Protein AF-A0A6N7IUC4-F1 (afdb_monomer_lite)

pLDDT: mean 81.69, std 13.26, range [35.28, 95.69]

Structure (mmCIF, N/CA/C/O backbone):
data_AF-A0A6N7IUC4-F1
#
_entry.id   AF-A0A6N7IUC4-F1
#
loop_
_atom_site.group_PDB
_atom_site.id
_atom_site.type_symbol
_atom_site.label_atom_id
_atom_site.label_alt_id
_atom_site.label_comp_id
_atom_site.label_asym_id
_atom_site.label_entity_id
_atom_site.label_seq_id
_atom_site.pdbx_PDB_ins_code
_atom_site.Cartn_x
_atom_site.Cartn_y
_atom_site.Cartn_z
_atom_site.occupancy
_atom_site.B_iso_or_equiv
_atom_site.auth_seq_id
_atom_site.auth_comp_id
_atom_site.auth_asym_id
_atom_site.auth_atom_id
_atom_site.pdbx_PDB_model_num
ATOM 1 N N . MET A 1 1 ? 35.144 6.050 -27.504 1.00 37.06 1 MET A N 1
ATOM 2 C CA . MET A 1 1 ? 34.116 5.026 -27.791 1.00 37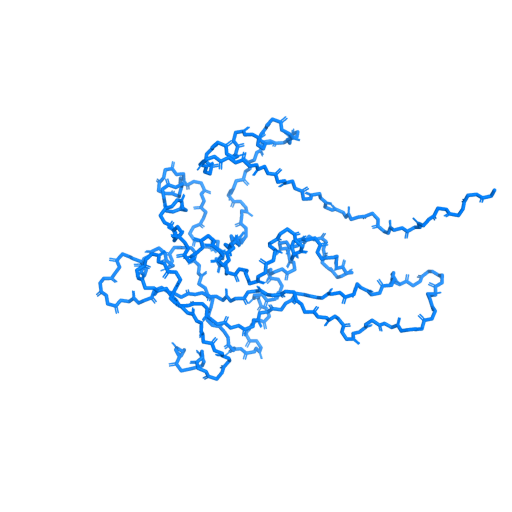.06 1 MET A CA 1
ATOM 3 C C . MET A 1 1 ? 33.250 4.875 -26.547 1.00 37.06 1 MET A C 1
ATOM 5 O O . MET A 1 1 ? 33.726 4.344 -25.556 1.00 37.06 1 MET A O 1
ATOM 9 N N . GLY A 1 2 ? 32.051 5.465 -26.542 1.00 37.03 2 GLY A N 1
ATOM 10 C CA . GLY A 1 2 ? 31.151 5.469 -25.384 1.00 37.03 2 GLY A CA 1
ATOM 11 C C . GLY A 1 2 ? 30.136 4.335 -25.477 1.00 37.03 2 GLY A C 1
ATOM 12 O O . GLY A 1 2 ? 29.174 4.438 -26.231 1.00 37.03 2 GLY A O 1
ATOM 13 N N . GLY A 1 3 ? 30.359 3.255 -24.729 1.00 37.72 3 GLY A N 1
ATOM 14 C CA . GLY A 1 3 ? 29.397 2.166 -24.569 1.00 37.72 3 GLY A CA 1
ATOM 15 C C . GLY A 1 3 ? 28.288 2.577 -23.606 1.00 37.72 3 GLY A C 1
ATOM 16 O O . GLY A 1 3 ? 28.391 2.355 -22.401 1.00 37.72 3 GLY A O 1
ATOM 17 N N . GLY A 1 4 ? 27.243 3.216 -24.130 1.00 35.28 4 GLY A N 1
ATOM 18 C CA . GLY A 1 4 ? 26.034 3.523 -23.375 1.00 35.28 4 GLY A CA 1
ATOM 19 C C . GLY A 1 4 ? 25.303 2.235 -23.009 1.00 35.28 4 GLY A C 1
ATOM 20 O O . GLY A 1 4 ? 24.744 1.571 -23.879 1.00 35.28 4 GLY A O 1
ATOM 21 N N . ARG A 1 5 ? 25.314 1.887 -21.717 1.00 41.81 5 ARG A N 1
ATOM 22 C CA . ARG A 1 5 ? 24.443 0.869 -21.118 1.00 41.81 5 ARG A CA 1
ATOM 23 C C . ARG A 1 5 ? 22.997 1.157 -21.526 1.00 41.81 5 ARG A C 1
ATOM 25 O O . ARG A 1 5 ? 22.393 2.105 -21.028 1.00 41.81 5 ARG A O 1
ATOM 32 N N . GLY A 1 6 ? 22.450 0.326 -22.408 1.00 39.59 6 GLY A N 1
ATOM 33 C CA . GLY A 1 6 ? 21.023 0.266 -22.707 1.00 39.59 6 GLY A CA 1
ATOM 34 C C . GLY A 1 6 ? 20.262 -0.301 -21.513 1.00 39.59 6 GLY A C 1
ATOM 35 O O . GLY A 1 6 ? 19.821 -1.443 -21.541 1.00 39.59 6 GLY A O 1
ATOM 36 N N . GLY A 1 7 ? 20.150 0.480 -20.439 1.00 44.78 7 GLY A N 1
ATOM 37 C CA . GLY A 1 7 ? 19.151 0.237 -19.409 1.00 44.78 7 GLY A CA 1
ATOM 38 C C . GLY A 1 7 ? 17.791 0.553 -20.015 1.00 44.78 7 GLY A C 1
ATOM 39 O O . GLY A 1 7 ? 17.524 1.712 -20.335 1.00 44.78 7 GLY A O 1
ATOM 40 N N . GLY A 1 8 ? 16.969 -0.476 -20.232 1.00 54.75 8 GLY A N 1
ATOM 41 C CA . GLY A 1 8 ? 15.603 -0.329 -20.728 1.00 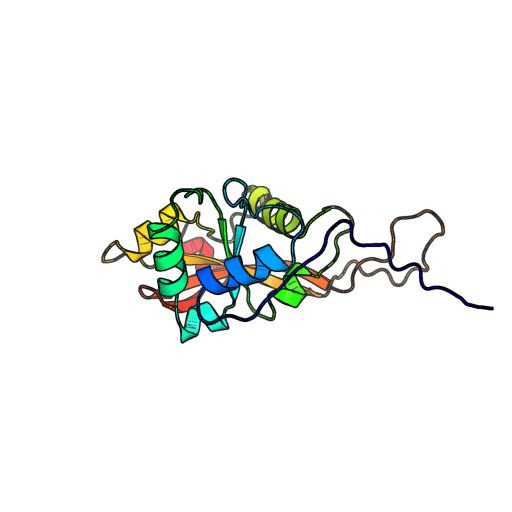54.75 8 GLY A CA 1
ATOM 42 C C . GLY A 1 8 ? 14.879 0.768 -19.951 1.00 54.75 8 GLY A C 1
ATOM 43 O O . GLY A 1 8 ? 14.803 0.739 -18.722 1.00 54.75 8 GLY A O 1
ATOM 44 N N . ARG A 1 9 ? 14.417 1.794 -20.667 1.00 59.66 9 ARG A N 1
ATOM 45 C CA . ARG A 1 9 ? 13.764 2.954 -20.063 1.00 59.66 9 ARG A CA 1
ATOM 46 C C . ARG A 1 9 ? 12.442 2.485 -19.459 1.00 59.66 9 ARG A C 1
ATOM 48 O O . ARG A 1 9 ? 11.576 2.016 -20.191 1.00 59.66 9 ARG A O 1
ATOM 55 N N . LYS A 1 10 ? 12.297 2.603 -18.137 1.00 70.00 10 LYS A N 1
ATOM 56 C CA . LYS A 1 10 ? 11.051 2.260 -17.441 1.00 70.00 10 LYS A CA 1
ATOM 57 C C . LYS A 1 10 ? 9.903 3.078 -18.057 1.00 70.00 10 LYS A C 1
ATOM 59 O O . LYS A 1 10 ? 10.045 4.298 -18.178 1.00 70.00 10 LYS A O 1
ATOM 64 N N . PRO A 1 11 ? 8.779 2.453 -18.444 1.00 80.00 11 PRO A N 1
ATOM 65 C CA . PRO A 1 11 ? 7.632 3.164 -19.015 1.00 80.00 11 PRO A CA 1
ATOM 66 C C . PRO A 1 11 ? 6.827 3.938 -17.953 1.00 80.00 11 PRO A C 1
ATOM 68 O O . PRO A 1 11 ? 5.801 4.539 -18.262 1.00 80.00 11 PRO A O 1
ATOM 71 N N . TYR A 1 12 ? 7.302 3.951 -16.706 1.00 83.50 12 TYR A N 1
ATOM 72 C CA . TYR A 1 12 ? 6.737 4.668 -15.573 1.00 83.50 12 TYR A CA 1
ATOM 73 C C . TYR A 1 12 ? 7.793 5.549 -14.899 1.00 83.50 12 TYR A C 1
ATOM 75 O O . TYR A 1 12 ? 9.000 5.339 -15.037 1.00 83.50 12 TYR A O 1
ATOM 83 N N . ARG A 1 13 ? 7.322 6.536 -14.135 1.00 84.88 13 ARG A N 1
ATOM 84 C CA . ARG A 1 13 ? 8.140 7.372 -13.254 1.00 84.88 13 ARG A CA 1
ATOM 85 C C . ARG A 1 13 ? 7.533 7.328 -11.858 1.00 84.88 13 ARG A C 1
ATOM 87 O O . ARG A 1 13 ? 6.397 7.758 -11.681 1.00 84.88 13 ARG A O 1
ATOM 94 N N . ASN A 1 14 ? 8.308 6.852 -10.892 1.00 88.44 14 ASN A N 1
ATOM 95 C CA . ASN A 1 14 ? 7.977 6.991 -9.479 1.00 88.44 14 ASN A CA 1
ATOM 96 C C . ASN A 1 14 ? 8.349 8.408 -9.017 1.00 88.44 14 ASN A C 1
ATOM 98 O O . ASN A 1 14 ? 9.387 8.938 -9.420 1.00 88.44 14 ASN A O 1
ATOM 102 N N . VAL A 1 15 ? 7.487 9.028 -8.215 1.00 89.38 15 VAL A N 1
ATOM 103 C CA . VAL A 1 15 ? 7.711 10.349 -7.612 1.00 89.38 15 VAL A CA 1
ATOM 104 C C . VAL A 1 15 ? 7.389 10.235 -6.130 1.00 89.38 15 VAL A C 1
ATOM 106 O O . VAL A 1 15 ? 6.350 9.682 -5.770 1.00 89.38 15 VAL A O 1
ATOM 109 N N . ASP A 1 16 ? 8.279 10.741 -5.287 1.00 90.62 16 ASP A N 1
ATOM 110 C CA . ASP A 1 16 ? 8.161 10.728 -3.835 1.00 90.62 16 ASP A CA 1
ATOM 111 C C . ASP A 1 16 ? 8.438 12.117 -3.258 1.00 90.62 16 ASP A C 1
ATOM 113 O O . ASP A 1 16 ? 9.217 12.883 -3.817 1.00 90.62 16 ASP A O 1
ATOM 117 N N . VAL A 1 17 ? 7.778 12.442 -2.144 1.00 92.00 17 VAL A N 1
ATOM 118 C CA . VAL A 1 17 ? 7.963 13.697 -1.407 1.00 92.00 17 VAL A CA 1
ATOM 119 C C . VAL A 1 17 ? 7.895 13.431 0.090 1.00 92.00 17 VAL A C 1
ATOM 121 O O . VAL A 1 17 ? 7.190 12.529 0.543 1.00 92.00 17 VAL A O 1
ATOM 124 N N . GLU A 1 18 ? 8.568 14.271 0.866 1.00 91.94 18 GLU A N 1
ATOM 125 C CA . GLU A 1 18 ? 8.471 14.267 2.323 1.00 91.94 18 GLU A CA 1
ATOM 126 C C . GLU A 1 18 ? 7.531 15.378 2.798 1.00 91.94 18 GLU A C 1
ATOM 128 O O . GLU A 1 18 ? 7.634 16.536 2.374 1.00 91.94 18 GLU A O 1
ATOM 133 N N . ALA A 1 19 ? 6.596 15.043 3.684 1.00 89.75 19 ALA A N 1
ATOM 134 C CA . ALA A 1 19 ? 5.658 15.994 4.269 1.00 89.75 19 ALA A CA 1
ATOM 135 C C . ALA A 1 19 ? 5.147 15.514 5.633 1.00 89.75 19 ALA A C 1
ATOM 137 O O . ALA A 1 19 ? 5.242 14.332 5.962 1.00 89.75 19 ALA A O 1
ATOM 138 N N . GLU A 1 20 ? 4.581 16.436 6.412 1.00 86.56 20 GLU A N 1
ATOM 139 C CA . GLU A 1 20 ? 4.019 16.136 7.735 1.00 86.56 20 GLU A CA 1
ATOM 140 C C . GLU A 1 20 ? 2.672 15.410 7.644 1.00 86.56 20 GLU A C 1
ATOM 142 O O . GLU A 1 20 ? 2.377 14.543 8.468 1.00 86.56 20 GLU A O 1
ATOM 147 N N . THR A 1 21 ? 1.879 15.725 6.615 1.00 85.56 21 THR A N 1
ATOM 148 C CA . THR A 1 21 ? 0.561 15.131 6.368 1.00 85.56 21 THR A CA 1
ATOM 149 C C . THR A 1 21 ? 0.439 14.617 4.934 1.00 85.56 21 THR A C 1
ATOM 151 O O . THR A 1 21 ? 1.124 15.087 4.021 1.00 85.56 21 THR A O 1
ATOM 154 N N . VAL A 1 22 ? -0.484 13.675 4.707 1.00 85.75 22 VAL A N 1
ATOM 155 C CA . VAL A 1 22 ? -0.798 13.167 3.357 1.00 85.75 22 VAL A CA 1
ATOM 156 C C . VAL A 1 22 ? -1.289 14.298 2.444 1.00 85.75 22 VAL A C 1
ATOM 158 O O . VAL A 1 22 ? -0.936 14.348 1.267 1.00 85.75 22 VAL A O 1
ATOM 161 N N . PHE A 1 23 ? -2.041 15.262 2.983 1.00 84.31 23 PHE A N 1
ATOM 162 C CA . PHE A 1 23 ? -2.502 16.429 2.228 1.00 84.31 23 PHE A CA 1
ATOM 163 C C . PHE A 1 23 ? -1.349 17.310 1.753 1.00 84.31 23 PHE A C 1
ATOM 165 O O . PHE A 1 23 ? -1.337 17.738 0.597 1.00 84.31 23 PHE A O 1
ATOM 172 N N . ASP A 1 24 ? -0.366 17.556 2.613 1.00 88.94 24 ASP A N 1
ATOM 173 C CA . ASP A 1 24 ? 0.801 18.351 2.241 1.00 88.94 24 ASP A CA 1
ATOM 174 C C . ASP A 1 24 ? 1.685 17.606 1.243 1.00 88.94 24 ASP A C 1
ATOM 176 O O . ASP A 1 24 ? 2.186 18.221 0.302 1.00 88.94 24 ASP A O 1
ATOM 180 N N . ALA A 1 25 ? 1.796 16.279 1.366 1.00 90.00 25 ALA A N 1
ATOM 181 C CA . ALA A 1 25 ? 2.453 15.449 0.361 1.00 90.00 25 ALA A CA 1
ATOM 182 C C . ALA A 1 25 ? 1.764 15.580 -1.008 1.00 90.00 25 ALA A C 1
ATOM 184 O O . ALA A 1 25 ? 2.426 15.807 -2.015 1.00 90.00 25 ALA A O 1
ATOM 185 N N . ILE A 1 26 ? 0.432 15.525 -1.064 1.00 87.38 26 ILE A N 1
ATOM 186 C CA . ILE A 1 26 ? -0.324 15.673 -2.318 1.00 87.38 26 ILE A CA 1
ATOM 187 C C . ILE A 1 26 ? -0.147 17.068 -2.922 1.00 87.38 26 ILE A C 1
ATOM 189 O O . ILE A 1 26 ? 0.030 17.187 -4.135 1.00 87.38 26 ILE A O 1
ATOM 193 N N . ARG A 1 27 ? -0.150 18.123 -2.096 1.00 87.62 27 ARG A N 1
ATOM 194 C CA . ARG A 1 27 ? 0.128 19.496 -2.549 1.00 87.62 27 ARG A CA 1
ATOM 195 C C . ARG A 1 27 ? 1.533 19.613 -3.130 1.00 87.62 27 ARG A C 1
ATOM 197 O O . ARG A 1 27 ? 1.680 20.153 -4.224 1.00 87.62 27 ARG A O 1
ATOM 204 N N . LYS A 1 28 ? 2.546 19.059 -2.457 1.00 92.12 28 LYS A N 1
ATOM 205 C CA . LYS A 1 28 ? 3.925 19.022 -2.967 1.00 92.12 28 LYS A CA 1
ATOM 206 C C . LYS A 1 28 ? 4.017 18.255 -4.282 1.00 92.12 28 LYS A C 1
ATOM 208 O O . LYS A 1 28 ? 4.501 18.804 -5.264 1.00 92.12 28 LYS A O 1
ATOM 213 N N . LEU A 1 29 ? 3.442 17.054 -4.343 1.00 90.12 29 LEU A N 1
ATOM 214 C CA . LEU A 1 29 ? 3.404 16.252 -5.566 1.00 90.12 29 LEU A CA 1
ATOM 215 C C . LEU A 1 29 ? 2.734 17.005 -6.717 1.00 90.12 29 LEU A C 1
ATOM 217 O O . LEU A 1 29 ? 3.238 16.960 -7.834 1.00 90.12 29 LEU A O 1
ATOM 221 N N . SER A 1 30 ? 1.644 17.738 -6.463 1.00 86.75 30 SER A N 1
ATOM 222 C CA . SER A 1 30 ? 0.954 18.513 -7.504 1.00 86.75 30 SER A CA 1
ATOM 223 C C . SER A 1 30 ? 1.805 19.623 -8.130 1.00 86.75 30 SER A C 1
ATOM 225 O O . SER A 1 30 ? 1.521 20.022 -9.254 1.00 86.75 30 SER A O 1
ATOM 227 N N . MET A 1 31 ? 2.853 20.089 -7.440 1.00 86.94 31 MET A N 1
ATOM 228 C CA . MET A 1 31 ? 3.814 21.057 -7.979 1.00 86.94 31 MET A CA 1
ATOM 229 C C . MET A 1 31 ? 4.899 20.395 -8.845 1.00 86.94 31 MET A C 1
ATOM 231 O O . MET A 1 31 ? 5.543 21.074 -9.639 1.00 86.94 31 MET A O 1
ATOM 235 N N . GLU A 1 32 ? 5.090 19.078 -8.724 1.00 86.25 32 GLU A N 1
ATOM 236 C CA . GLU A 1 32 ? 6.116 18.312 -9.447 1.00 86.25 32 GLU A CA 1
ATOM 237 C C . GLU A 1 32 ? 5.555 17.438 -10.580 1.00 86.25 32 GLU A C 1
ATOM 239 O O . GLU A 1 32 ? 6.307 16.979 -11.450 1.00 86.25 32 GLU A O 1
ATOM 244 N N . THR A 1 33 ? 4.238 17.197 -10.590 1.00 81.44 33 THR A N 1
ATOM 245 C CA . THR A 1 33 ? 3.560 16.475 -11.668 1.00 81.44 33 THR A CA 1
ATOM 246 C C . THR A 1 33 ? 2.867 17.434 -12.640 1.00 81.44 33 THR A C 1
ATOM 248 O O . THR A 1 33 ? 2.092 18.294 -12.229 1.00 81.44 33 THR A O 1
ATOM 251 N N . PRO A 1 34 ? 3.058 17.272 -13.962 1.00 75.31 34 PRO A N 1
ATOM 252 C CA . PRO A 1 34 ? 2.375 18.097 -14.957 1.00 75.31 34 PRO A CA 1
ATOM 253 C C . PRO A 1 34 ? 0.874 1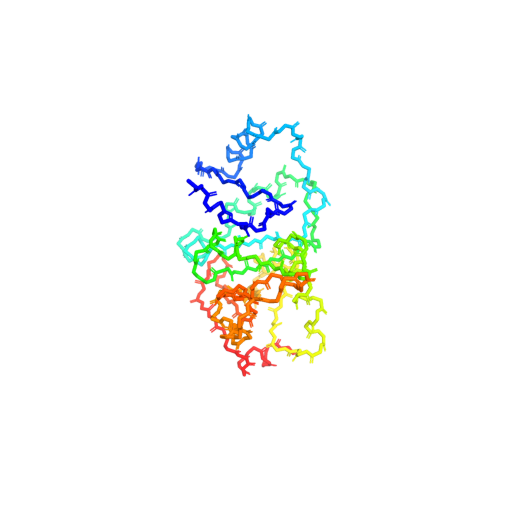7.776 -15.082 1.00 75.31 34 PRO A C 1
ATOM 255 O O . PRO A 1 34 ? 0.172 18.411 -15.865 1.00 75.31 34 PRO A O 1
ATOM 258 N N . ARG A 1 35 ? 0.370 16.756 -14.370 1.00 76.19 35 ARG A N 1
ATOM 259 C CA . ARG A 1 35 ? -1.022 16.292 -14.439 1.00 76.19 35 ARG A CA 1
ATOM 260 C C . ARG A 1 35 ? -1.678 16.380 -13.069 1.00 76.19 35 ARG A C 1
ATOM 262 O O . ARG A 1 35 ? -1.083 15.975 -12.076 1.00 76.19 35 ARG A O 1
ATOM 269 N N . ARG A 1 36 ? -2.941 16.816 -13.024 1.00 76.94 36 ARG A N 1
ATOM 270 C CA . ARG A 1 36 ? -3.745 16.783 -11.796 1.00 76.94 36 ARG A CA 1
ATOM 271 C C . ARG A 1 36 ? -3.801 15.351 -11.258 1.00 76.94 36 ARG A C 1
ATOM 273 O O . ARG A 1 36 ? -4.193 14.436 -11.981 1.00 76.94 36 ARG A O 1
ATOM 280 N N . LEU A 1 37 ? -3.431 15.175 -9.992 1.00 78.62 37 LEU A N 1
ATOM 281 C CA . LEU A 1 37 ? -3.557 13.894 -9.302 1.00 78.62 37 LEU A CA 1
ATOM 282 C C . LEU A 1 37 ? -5.041 13.521 -9.206 1.00 78.62 37 LEU A C 1
ATOM 284 O O . LEU A 1 37 ? -5.856 14.314 -8.730 1.00 78.62 37 LEU A O 1
ATOM 288 N N . PHE A 1 38 ? -5.384 12.330 -9.691 1.00 77.50 38 PHE A N 1
ATOM 289 C CA . PHE A 1 38 ? -6.748 11.814 -9.726 1.00 77.50 38 PHE A CA 1
ATOM 290 C C . PHE A 1 38 ? -6.787 10.442 -9.057 1.00 77.50 38 PHE A C 1
ATOM 292 O O . PHE A 1 38 ? -6.290 9.460 -9.604 1.00 77.50 38 PHE A O 1
ATOM 299 N N . PHE A 1 39 ? -7.357 10.386 -7.853 1.00 81.25 39 PHE A N 1
ATOM 300 C CA . PHE A 1 39 ? -7.319 9.192 -7.003 1.00 81.25 39 PHE A CA 1
ATOM 301 C C . PHE A 1 39 ? -8.480 8.220 -7.242 1.00 81.25 39 PHE A C 1
ATOM 303 O O . PHE A 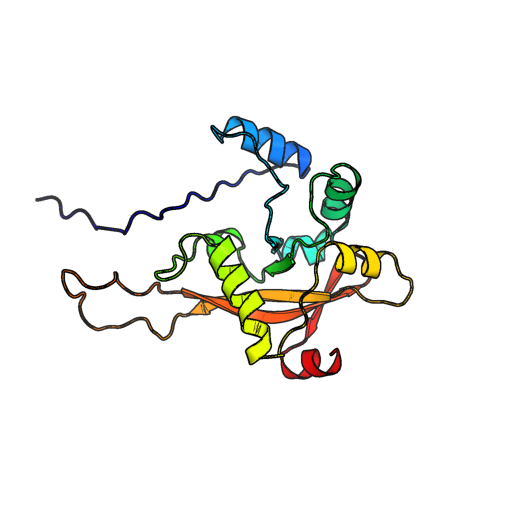1 39 ? -8.451 7.115 -6.711 1.00 81.25 39 PHE A O 1
ATOM 310 N N . ALA A 1 40 ? -9.463 8.565 -8.082 1.00 80.44 40 ALA A N 1
ATOM 311 C CA . ALA A 1 40 ? -10.588 7.667 -8.358 1.00 80.44 40 ALA A CA 1
ATOM 312 C C . ALA A 1 40 ? -10.185 6.398 -9.136 1.00 80.44 40 ALA A C 1
ATOM 314 O O . ALA A 1 40 ? -10.959 5.450 -9.209 1.00 80.44 40 ALA A O 1
ATOM 315 N N . HIS A 1 41 ? -8.982 6.357 -9.719 1.00 81.75 41 HIS A N 1
ATOM 316 C CA . HIS A 1 41 ? -8.406 5.153 -10.333 1.00 81.75 41 HIS A CA 1
ATOM 317 C C . HIS A 1 41 ? -7.298 4.524 -9.480 1.00 81.75 41 HIS A C 1
ATOM 319 O O . HIS A 1 41 ? -6.517 3.721 -9.989 1.00 81.75 41 HIS A O 1
ATOM 325 N N . ASN A 1 42 ? -7.184 4.901 -8.203 1.00 87.00 42 ASN A N 1
ATOM 326 C CA . ASN A 1 42 ? -6.215 4.272 -7.321 1.00 87.00 42 ASN A CA 1
ATOM 327 C C . ASN A 1 42 ? -6.551 2.781 -7.168 1.00 87.00 42 ASN A C 1
ATOM 329 O O . ASN A 1 42 ? -7.690 2.428 -6.875 1.00 87.00 42 ASN A O 1
ATOM 333 N N . GLN A 1 43 ? -5.570 1.917 -7.416 1.00 88.69 43 GLN A N 1
ATOM 334 C CA . GLN A 1 43 ? -5.759 0.466 -7.385 1.00 88.69 43 GLN A CA 1
ATOM 335 C C . GLN A 1 43 ? -5.276 -0.147 -6.071 1.00 88.69 43 GLN A C 1
ATOM 337 O O . GLN A 1 43 ? -5.883 -1.097 -5.577 1.00 88.69 43 GLN A O 1
ATOM 342 N N . VAL A 1 44 ? -4.193 0.394 -5.503 1.00 90.88 44 VAL A N 1
ATOM 343 C CA . VAL A 1 44 ? -3.556 -0.152 -4.306 1.00 90.88 44 VAL A CA 1
ATOM 344 C C . VAL A 1 44 ? -2.892 0.939 -3.468 1.00 90.88 44 VAL A C 1
ATOM 346 O O . VAL A 1 44 ? -2.220 1.830 -3.985 1.00 90.88 44 VAL A O 1
ATOM 349 N N . ILE A 1 45 ? -3.056 0.836 -2.154 1.00 91.88 45 ILE A N 1
ATOM 350 C CA . ILE A 1 45 ? -2.365 1.624 -1.138 1.00 91.88 45 ILE A CA 1
ATOM 351 C C . ILE A 1 45 ? -1.346 0.714 -0.461 1.00 91.88 45 ILE A C 1
ATOM 353 O O . ILE A 1 45 ? -1.697 -0.331 0.086 1.00 91.88 45 ILE A O 1
ATOM 357 N N . VAL A 1 46 ? -0.080 1.125 -0.487 1.00 93.50 46 VAL A N 1
ATOM 358 C CA . VAL A 1 46 ? 1.024 0.390 0.134 1.00 93.50 46 VAL A CA 1
ATOM 359 C C . VAL A 1 46 ? 1.484 1.152 1.370 1.00 93.50 46 VAL A C 1
ATOM 361 O O . VAL A 1 46 ? 1.967 2.280 1.269 1.00 93.50 46 VAL A O 1
ATOM 364 N N . LEU A 1 47 ? 1.338 0.539 2.539 1.00 93.69 47 LEU A N 1
ATOM 365 C CA . LEU A 1 47 ? 1.774 1.095 3.817 1.00 93.69 47 LEU A CA 1
ATOM 366 C C . LEU A 1 47 ? 3.143 0.531 4.168 1.00 93.69 47 LEU A C 1
ATOM 368 O O . LEU A 1 47 ? 3.327 -0.681 4.138 1.00 93.69 47 LEU A O 1
ATOM 372 N N . SER A 1 48 ? 4.107 1.373 4.535 1.00 95.00 48 SER A N 1
ATOM 373 C CA . SER A 1 48 ? 5.359 0.843 5.077 1.00 95.00 48 SER A CA 1
ATOM 374 C C . SER A 1 48 ? 5.105 0.189 6.434 1.00 95.00 48 SER A C 1
ATOM 376 O O . SER A 1 48 ? 4.326 0.700 7.244 1.00 95.00 48 SER A O 1
ATOM 378 N N . GLU A 1 49 ? 5.801 -0.911 6.716 1.00 94.94 49 GLU A N 1
ATOM 379 C CA . GLU A 1 49 ? 5.742 -1.562 8.027 1.00 94.94 49 GLU A CA 1
ATOM 380 C C . GLU A 1 49 ? 6.044 -0.567 9.155 1.00 94.94 49 GLU A C 1
ATOM 382 O O . GLU A 1 49 ? 5.333 -0.522 10.157 1.00 94.94 49 GLU A O 1
ATOM 387 N N . LYS A 1 50 ? 7.060 0.284 8.965 1.00 93.62 50 LYS A N 1
ATOM 388 C CA . LYS A 1 50 ? 7.439 1.309 9.942 1.00 93.62 50 LYS A CA 1
ATOM 389 C C . LYS A 1 50 ? 6.272 2.243 10.268 1.00 93.62 50 LYS A C 1
ATOM 391 O O . LYS A 1 50 ? 5.977 2.460 11.441 1.00 93.62 50 LYS A O 1
ATOM 396 N N . LEU A 1 51 ? 5.582 2.761 9.246 1.00 92.38 51 LEU A N 1
ATOM 397 C CA . LEU A 1 51 ? 4.412 3.619 9.441 1.00 92.38 51 LEU A CA 1
ATOM 398 C C . LEU A 1 51 ? 3.310 2.863 10.192 1.00 92.38 51 LEU A C 1
ATOM 400 O O . LEU A 1 51 ? 2.807 3.362 11.198 1.00 92.38 51 LEU A O 1
ATOM 404 N N . ALA A 1 52 ? 2.993 1.649 9.734 1.00 93.94 52 ALA A N 1
ATOM 405 C CA . ALA A 1 52 ? 1.934 0.819 10.293 1.00 93.94 52 ALA A CA 1
ATOM 406 C C . ALA A 1 52 ? 2.187 0.440 11.765 1.00 93.94 52 ALA A C 1
ATOM 408 O O . ALA A 1 52 ? 1.237 0.326 12.537 1.00 93.94 52 ALA A O 1
ATOM 409 N N . ARG A 1 53 ? 3.450 0.282 12.182 1.00 94.31 53 ARG A N 1
ATOM 410 C CA . ARG A 1 53 ? 3.826 -0.005 13.577 1.00 94.31 53 ARG A CA 1
ATOM 411 C C . ARG A 1 53 ? 3.871 1.235 14.461 1.00 94.31 53 ARG A C 1
ATOM 413 O O . ARG A 1 53 ? 3.341 1.220 15.568 1.00 94.31 53 ARG A O 1
ATOM 420 N N . GLU A 1 54 ? 4.532 2.295 14.004 1.00 91.94 54 GLU A N 1
ATOM 421 C CA . GLU A 1 54 ? 4.828 3.457 14.849 1.00 91.94 54 GLU A CA 1
ATOM 422 C C . GLU A 1 54 ? 3.619 4.391 14.962 1.00 91.94 54 GLU A C 1
ATOM 424 O O . GLU A 1 54 ? 3.162 4.710 16.067 1.00 91.94 54 GLU A O 1
ATOM 429 N N . LYS A 1 55 ? 3.080 4.806 13.810 1.00 87.94 55 LYS A N 1
ATOM 430 C CA . LYS A 1 55 ? 1.978 5.773 13.722 1.00 87.94 55 LYS A CA 1
ATOM 431 C C . LYS A 1 55 ? 0.618 5.108 13.562 1.00 87.94 55 LYS A C 1
ATOM 433 O O . LYS A 1 55 ? -0.375 5.723 13.928 1.00 87.94 55 LYS A O 1
ATOM 438 N N . GLY A 1 56 ? 0.585 3.877 13.058 1.00 88.06 56 GLY A N 1
ATOM 439 C CA . GLY A 1 56 ? -0.656 3.211 12.697 1.00 88.06 56 GLY A CA 1
ATOM 440 C C . GLY A 1 56 ? -1.266 3.784 11.424 1.00 88.06 56 GLY A C 1
ATOM 441 O O . GLY A 1 56 ? -0.595 4.418 10.606 1.00 88.06 56 GLY A O 1
ATOM 442 N N . ILE A 1 57 ? -2.559 3.549 11.273 1.00 84.62 57 ILE A N 1
ATOM 443 C CA . ILE A 1 57 ? -3.378 3.994 10.149 1.00 84.62 57 ILE A CA 1
ATOM 444 C C . ILE A 1 57 ? -4.199 5.287 10.364 1.00 84.62 57 ILE A C 1
ATOM 446 O O . ILE A 1 57 ? -4.780 5.725 9.377 1.00 84.62 57 ILE A O 1
ATOM 450 N N . PRO A 1 58 ? -4.275 5.969 11.532 1.00 82.56 58 PRO A N 1
ATOM 451 C CA . PRO A 1 58 ? -5.071 7.200 11.642 1.00 82.56 58 PRO A CA 1
ATOM 452 C C . PRO A 1 58 ? -4.734 8.286 10.605 1.00 82.56 58 PRO A C 1
ATOM 454 O O . PRO A 1 58 ? -5.663 8.842 10.028 1.00 82.56 58 PRO A O 1
ATOM 457 N N . PRO A 1 59 ? -3.455 8.538 10.235 1.00 76.81 59 PRO A N 1
ATOM 458 C CA . PRO A 1 59 ? -3.139 9.498 9.169 1.00 76.81 59 PRO A CA 1
ATOM 459 C C . PRO A 1 59 ? -3.749 9.135 7.808 1.00 76.81 59 PRO A C 1
ATOM 461 O O . PRO A 1 59 ? -3.966 10.001 6.961 1.00 76.81 59 PRO A O 1
ATOM 464 N N . LEU A 1 60 ? -3.974 7.839 7.588 1.00 75.88 60 LEU A N 1
ATOM 465 C CA . LEU A 1 60 ? -4.602 7.298 6.397 1.00 75.88 60 LEU A CA 1
ATOM 466 C C . LEU A 1 60 ? -6.130 7.485 6.467 1.00 75.88 60 LEU A C 1
ATOM 468 O O . LEU A 1 60 ? -6.722 7.972 5.506 1.00 75.88 60 LEU A O 1
ATOM 472 N N . LEU A 1 61 ? -6.742 7.168 7.614 1.00 78.25 61 LEU A N 1
ATOM 473 C CA . LEU A 1 61 ? -8.174 7.364 7.874 1.00 78.25 61 LEU A CA 1
ATOM 474 C C . LEU A 1 61 ? -8.579 8.839 7.744 1.00 78.25 61 LEU A C 1
ATOM 476 O O . LEU A 1 61 ? -9.501 9.152 6.996 1.00 78.25 61 LEU A O 1
ATOM 480 N N . ASP A 1 62 ? -7.823 9.747 8.368 1.00 78.00 62 ASP A N 1
ATOM 481 C CA . ASP A 1 62 ? -8.055 11.197 8.317 1.00 78.00 62 ASP A CA 1
ATOM 482 C C . ASP A 1 62 ? -8.058 11.741 6.884 1.00 78.00 62 ASP A C 1
ATOM 484 O O . ASP A 1 62 ? -8.794 12.675 6.547 1.00 78.00 62 ASP A O 1
ATOM 488 N N . PHE A 1 63 ? -7.204 11.180 6.026 1.00 79.69 63 PHE A N 1
ATOM 489 C CA . PHE A 1 63 ? -7.139 11.558 4.622 1.00 79.69 63 PHE A CA 1
ATOM 490 C C . PHE A 1 63 ? -8.347 11.040 3.832 1.00 79.69 63 PHE A C 1
ATOM 492 O O . PHE A 1 63 ? -8.879 11.771 2.992 1.00 79.69 63 PHE A O 1
ATOM 499 N N . PHE A 1 64 ? -8.792 9.810 4.102 1.00 75.44 64 PHE A N 1
ATOM 500 C CA . PHE A 1 64 ? -9.914 9.188 3.399 1.00 75.44 64 PHE A CA 1
ATOM 501 C C . PHE A 1 64 ? -11.271 9.749 3.800 1.00 75.44 64 PHE A C 1
ATOM 503 O O . PHE A 1 64 ? -12.069 10.052 2.915 1.00 75.44 64 PHE A O 1
ATOM 510 N N . ASP A 1 65 ? -11.508 9.961 5.092 1.00 70.62 65 ASP A N 1
ATOM 511 C CA . ASP A 1 65 ? -12.765 10.524 5.596 1.00 70.62 65 ASP A CA 1
ATOM 512 C C . ASP A 1 65 ? -13.045 11.911 4.984 1.00 70.62 65 ASP A C 1
ATOM 514 O O . ASP A 1 65 ? -14.161 12.264 4.606 1.00 70.62 65 ASP A O 1
ATOM 518 N N . ARG A 1 66 ? -11.979 12.684 4.752 1.00 74.69 66 ARG A N 1
ATOM 519 C CA . ARG A 1 66 ? -12.044 14.022 4.150 1.00 74.69 66 ARG A CA 1
ATOM 520 C C . ARG A 1 66 ? -12.037 14.027 2.619 1.00 74.69 66 ARG A C 1
ATOM 522 O O . ARG A 1 66 ? -12.211 15.096 2.029 1.00 74.69 66 ARG A O 1
ATOM 529 N N . ASN A 1 67 ? -11.801 12.889 1.961 1.00 73.00 67 ASN A N 1
ATOM 530 C CA . ASN A 1 67 ? -11.673 12.811 0.507 1.00 73.00 67 ASN A CA 1
ATOM 531 C C . ASN A 1 67 ? -12.518 11.672 -0.096 1.00 73.00 67 ASN A C 1
ATOM 533 O O . ASN A 1 67 ? -12.001 10.587 -0.380 1.00 73.00 67 ASN A O 1
ATOM 537 N N . PRO A 1 68 ? -13.802 11.935 -0.404 1.00 66.31 68 PRO A N 1
ATOM 538 C CA . PRO A 1 68 ? -14.730 10.922 -0.909 1.00 66.31 68 PRO A CA 1
ATOM 539 C C . PRO A 1 68 ? -14.412 10.430 -2.333 1.00 66.31 68 PRO A C 1
ATOM 541 O O . PRO A 1 68 ? -15.124 9.584 -2.863 1.00 66.31 68 PRO A O 1
ATOM 544 N N . GLN A 1 69 ? -13.363 10.947 -2.988 1.00 68.94 69 GLN A N 1
ATOM 545 C CA . GLN A 1 69 ? -12.950 10.487 -4.320 1.00 68.94 69 GLN A CA 1
ATOM 546 C C . GLN A 1 69 ? -12.212 9.146 -4.302 1.00 68.94 69 GLN A C 1
ATOM 548 O O . GLN A 1 69 ? -11.962 8.573 -5.364 1.00 68.94 69 GLN A O 1
ATOM 553 N N . ILE A 1 70 ? -11.817 8.663 -3.124 1.00 76.00 70 ILE A N 1
ATOM 554 C CA . ILE A 1 70 ? -11.059 7.423 -2.992 1.00 76.00 70 ILE A CA 1
ATOM 555 C C . ILE A 1 70 ? -12.034 6.271 -2.875 1.00 76.00 70 ILE A C 1
ATOM 557 O O . ILE A 1 70 ? -12.944 6.267 -2.048 1.00 76.00 70 ILE A O 1
ATOM 561 N N . ARG A 1 71 ? -11.853 5.282 -3.744 1.00 81.94 71 ARG A N 1
ATOM 562 C CA . ARG A 1 71 ? -12.765 4.155 -3.795 1.00 81.94 71 ARG A CA 1
ATOM 563 C C . ARG A 1 71 ? -12.507 3.225 -2.617 1.00 81.94 71 ARG A C 1
ATOM 565 O O . ARG A 1 71 ? -11.373 2.793 -2.400 1.00 81.94 71 ARG A O 1
ATOM 572 N N . ARG A 1 72 ? -13.580 2.845 -1.920 1.00 85.12 72 ARG A N 1
ATOM 573 C CA . ARG A 1 72 ? -13.559 1.803 -0.881 1.00 85.12 72 ARG A CA 1
ATOM 574 C C . ARG A 1 72 ? -13.039 0.458 -1.400 1.00 85.12 72 ARG A C 1
ATOM 576 O O . ARG A 1 72 ? -12.558 -0.345 -0.615 1.00 85.12 72 ARG A O 1
ATOM 583 N N . ASP A 1 73 ? -13.088 0.225 -2.712 1.00 88.00 73 ASP A N 1
ATOM 584 C CA . ASP A 1 73 ? -12.608 -1.009 -3.334 1.00 88.00 73 ASP A CA 1
ATOM 585 C C . ASP A 1 73 ? -11.099 -1.039 -3.642 1.00 88.00 73 ASP A C 1
ATOM 587 O O . ASP A 1 73 ? -10.615 -2.059 -4.138 1.00 88.00 73 ASP A O 1
ATOM 591 N N . THR A 1 74 ? -10.361 0.028 -3.315 1.00 90.19 74 THR A N 1
ATOM 592 C CA . THR A 1 74 ? -8.892 0.081 -3.416 1.00 90.19 74 THR A CA 1
ATOM 593 C C . THR A 1 74 ? -8.274 -0.983 -2.509 1.00 90.19 74 THR A C 1
ATOM 595 O O . THR A 1 74 ? -8.676 -1.106 -1.355 1.00 90.19 74 THR A O 1
ATOM 598 N N . TRP A 1 75 ? -7.284 -1.741 -2.979 1.00 92.38 75 TRP A N 1
ATOM 599 C CA . TRP A 1 75 ? -6.595 -2.714 -2.125 1.00 92.38 75 TRP A CA 1
ATOM 600 C C . TRP A 1 75 ? -5.646 -2.026 -1.147 1.00 92.38 75 TRP A C 1
ATOM 602 O O . TRP A 1 75 ? -5.022 -1.023 -1.486 1.00 92.38 75 TRP A O 1
ATOM 612 N N . VAL A 1 76 ? -5.485 -2.584 0.049 1.00 92.25 76 VAL A N 1
ATOM 613 C CA . VAL A 1 76 ? -4.488 -2.118 1.024 1.00 92.25 76 VAL A CA 1
ATOM 614 C C . VAL A 1 76 ? -3.486 -3.236 1.257 1.00 92.25 76 VAL A C 1
ATOM 616 O O . VAL A 1 76 ? -3.891 -4.378 1.420 1.00 92.25 76 VAL A O 1
ATOM 619 N N . VAL A 1 77 ? -2.189 -2.943 1.285 1.00 94.12 77 VAL A N 1
ATOM 620 C CA . VAL A 1 77 ? -1.139 -3.916 1.635 1.00 94.12 77 VAL A CA 1
ATOM 621 C C . VAL A 1 77 ? -0.082 -3.275 2.525 1.00 94.12 77 VAL A C 1
ATOM 623 O O . VAL A 1 77 ? 0.129 -2.061 2.481 1.00 94.12 77 VAL A O 1
ATOM 626 N N . VAL A 1 78 ? 0.615 -4.095 3.309 1.00 95.56 78 VAL A N 1
ATOM 627 C CA . VAL A 1 78 ? 1.767 -3.661 4.107 1.00 95.56 78 VAL A CA 1
ATOM 628 C C . VAL A 1 78 ? 3.052 -4.107 3.424 1.00 95.56 78 VAL A C 1
ATOM 630 O O . VAL A 1 78 ? 3.264 -5.286 3.181 1.00 95.56 78 VAL A O 1
ATOM 633 N N . ALA A 1 79 ? 3.937 -3.169 3.129 1.00 95.69 79 ALA A N 1
ATOM 634 C CA . ALA A 1 79 ? 5.268 -3.448 2.625 1.00 95.69 79 ALA A CA 1
ATOM 635 C C . ALA A 1 79 ? 6.243 -3.682 3.778 1.00 95.69 79 ALA A C 1
ATOM 637 O O . ALA A 1 79 ? 6.482 -2.782 4.593 1.00 95.69 79 ALA A O 1
ATOM 638 N N . ARG A 1 80 ? 6.848 -4.870 3.801 1.00 93.94 80 ARG A N 1
ATOM 639 C CA . ARG A 1 80 ? 8.003 -5.163 4.650 1.00 93.94 80 ARG A CA 1
ATOM 640 C C . ARG A 1 80 ? 9.272 -4.832 3.866 1.00 93.94 80 ARG A C 1
ATOM 642 O O . ARG A 1 80 ? 9.511 -5.360 2.784 1.00 93.94 80 ARG A O 1
ATOM 649 N N . GLY A 1 81 ? 10.068 -3.917 4.413 1.00 91.88 81 GLY A N 1
ATOM 650 C CA . GLY A 1 81 ? 11.221 -3.323 3.734 1.00 91.88 81 GLY A CA 1
ATOM 651 C C . GLY A 1 81 ? 10.925 -1.954 3.113 1.00 91.88 81 GLY A C 1
ATOM 652 O O . GLY A 1 81 ? 9.969 -1.264 3.477 1.00 91.88 81 GLY A O 1
ATOM 653 N N . ASN A 1 82 ? 11.794 -1.522 2.200 1.00 93.00 82 ASN A N 1
ATOM 654 C CA . ASN A 1 82 ? 11.728 -0.191 1.610 1.00 93.00 82 ASN A CA 1
ATOM 655 C C . ASN A 1 82 ? 10.680 -0.131 0.484 1.00 93.00 82 ASN A C 1
ATOM 657 O O . ASN A 1 82 ? 10.875 -0.686 -0.596 1.00 93.00 82 ASN A O 1
ATOM 661 N N . VAL A 1 83 ? 9.587 0.605 0.714 1.00 93.25 83 VAL A N 1
ATOM 662 C CA . VAL A 1 83 ? 8.505 0.799 -0.271 1.00 93.25 83 VAL A CA 1
ATOM 663 C C . VAL A 1 83 ? 9.030 1.363 -1.588 1.00 93.25 83 VAL A C 1
ATOM 665 O O . VAL A 1 83 ? 8.585 0.941 -2.651 1.00 93.25 83 VAL A O 1
ATOM 668 N N . LYS A 1 84 ? 9.991 2.294 -1.538 1.00 91.94 84 LYS A N 1
ATOM 669 C CA . LYS A 1 84 ? 10.558 2.914 -2.739 1.00 91.94 84 LYS A CA 1
ATOM 670 C C . LYS A 1 84 ? 11.268 1.882 -3.603 1.00 91.94 84 LYS A C 1
ATOM 672 O O . LYS A 1 84 ? 11.093 1.891 -4.814 1.00 91.94 84 LYS A O 1
ATOM 677 N N . GLU A 1 85 ? 12.014 0.976 -2.981 1.00 91.81 85 GLU A N 1
ATOM 678 C CA . GLU A 1 85 ? 12.700 -0.107 -3.684 1.00 91.81 85 GLU A CA 1
ATOM 679 C C . GLU A 1 85 ? 11.694 -1.115 -4.247 1.00 91.81 85 GLU A C 1
ATOM 681 O O . GLU A 1 85 ? 11.793 -1.455 -5.421 1.00 91.81 85 GLU A O 1
ATOM 686 N N . ILE A 1 86 ? 10.682 -1.522 -3.466 1.00 92.44 86 ILE A N 1
ATOM 687 C CA . ILE A 1 86 ? 9.604 -2.420 -3.928 1.00 92.44 86 ILE A CA 1
ATOM 688 C C . ILE A 1 86 ? 8.902 -1.832 -5.160 1.00 92.44 86 ILE A C 1
ATOM 690 O O . ILE A 1 86 ? 8.735 -2.517 -6.164 1.00 92.44 86 ILE A O 1
ATOM 694 N N . MET A 1 87 ? 8.545 -0.547 -5.126 1.00 90.88 87 MET A N 1
ATOM 695 C CA . MET A 1 87 ? 7.900 0.136 -6.253 1.00 90.88 87 MET A CA 1
ATOM 696 C C . MET A 1 87 ? 8.849 0.378 -7.433 1.00 90.88 87 MET A C 1
ATOM 698 O O . MET A 1 87 ? 8.392 0.686 -8.533 1.00 90.88 87 MET A O 1
ATOM 702 N N . ASP A 1 88 ? 10.163 0.277 -7.240 1.00 90.00 88 ASP A N 1
ATOM 703 C CA . ASP A 1 88 ? 11.150 0.486 -8.298 1.00 90.00 88 ASP A CA 1
ATOM 704 C C . ASP A 1 88 ? 11.639 -0.821 -8.941 1.00 90.00 88 ASP A C 1
ATOM 706 O O . ASP A 1 88 ? 12.314 -0.755 -9.974 1.00 90.00 88 ASP A O 1
ATOM 710 N N . VAL A 1 89 ? 11.247 -1.992 -8.417 1.00 86.88 89 VAL A N 1
ATOM 711 C CA . VAL A 1 89 ? 11.554 -3.296 -9.028 1.00 86.88 89 VAL A CA 1
ATOM 712 C C . VAL A 1 89 ? 10.973 -3.349 -10.446 1.00 86.88 89 VAL A C 1
ATOM 714 O O . VAL A 1 89 ? 9.748 -3.333 -10.610 1.00 86.88 89 VAL A O 1
ATOM 717 N N . PRO A 1 90 ? 11.818 -3.427 -11.491 1.00 81.19 90 PRO A N 1
ATOM 718 C CA . PRO A 1 90 ? 11.326 -3.473 -12.856 1.00 81.19 90 PRO A CA 1
ATOM 719 C C . PRO A 1 90 ? 10.635 -4.811 -13.139 1.00 81.19 90 PRO A C 1
ATOM 721 O O . PRO A 1 90 ? 10.906 -5.825 -12.499 1.00 81.19 90 PRO A O 1
ATOM 724 N N . SER A 1 91 ? 9.729 -4.813 -14.111 1.00 78.62 91 SER A N 1
ATOM 725 C CA . SER A 1 91 ? 9.067 -6.016 -14.612 1.00 78.62 91 SER A CA 1
ATOM 726 C C . SER A 1 91 ? 9.135 -6.031 -16.132 1.00 78.62 91 SER A C 1
ATOM 728 O O . SER A 1 91 ? 9.082 -4.976 -16.765 1.00 78.62 91 SER A O 1
ATOM 730 N N . GLN A 1 92 ? 9.276 -7.223 -16.708 1.00 72.06 92 GLN A N 1
ATOM 731 C CA . GLN A 1 92 ? 9.198 -7.412 -18.157 1.00 72.06 92 GLN A CA 1
ATOM 732 C C . GLN A 1 92 ? 7.755 -7.585 -18.643 1.00 72.06 92 GLN A C 1
ATOM 734 O O . GLN A 1 92 ? 7.448 -7.242 -19.781 1.00 72.06 92 GLN A O 1
ATOM 739 N N . LEU A 1 93 ? 6.882 -8.117 -17.781 1.00 75.75 93 LEU A N 1
ATOM 740 C CA . LEU A 1 93 ? 5.493 -8.442 -18.110 1.00 75.75 93 LEU A CA 1
ATOM 741 C C . LEU A 1 93 ? 4.557 -7.260 -17.858 1.00 75.75 93 LEU A C 1
ATOM 743 O O . LEU A 1 93 ? 3.677 -6.981 -18.665 1.00 75.75 93 LEU A O 1
ATOM 747 N N . GLU A 1 94 ? 4.761 -6.561 -16.742 1.00 79.94 94 GLU A N 1
ATOM 748 C CA . GLU A 1 94 ? 3.853 -5.518 -16.279 1.00 79.94 94 GLU A CA 1
ATOM 749 C C . GLU A 1 94 ? 4.470 -4.134 -16.457 1.00 79.94 94 GLU A C 1
ATOM 751 O O . GLU A 1 94 ? 5.605 -3.8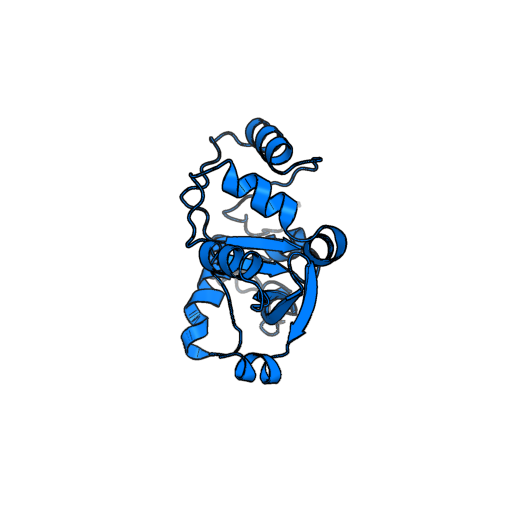74 -16.055 1.00 79.94 94 GLU A O 1
ATOM 756 N N . VAL A 1 95 ? 3.699 -3.220 -17.049 1.00 81.44 95 VAL A N 1
ATOM 757 C CA . VAL A 1 95 ? 4.179 -1.878 -17.413 1.00 81.44 95 VAL A CA 1
ATOM 758 C C . VAL A 1 95 ? 4.410 -1.019 -16.172 1.00 81.44 95 VAL A C 1
ATOM 760 O O . VAL A 1 95 ? 5.321 -0.196 -16.156 1.00 81.44 95 VAL A O 1
ATOM 763 N N . THR A 1 96 ? 3.600 -1.182 -15.125 1.00 86.00 96 THR A N 1
ATOM 764 C CA . THR A 1 96 ? 3.685 -0.363 -13.909 1.00 86.00 96 THR A CA 1
ATOM 765 C C . THR A 1 96 ? 3.742 -1.220 -12.641 1.00 86.00 96 THR A C 1
ATOM 767 O O . THR A 1 96 ? 3.171 -2.313 -12.607 1.00 86.00 96 THR A O 1
ATOM 770 N N . PRO A 1 97 ? 4.355 -0.716 -11.551 1.00 86.44 97 PRO A N 1
ATOM 771 C CA . PRO A 1 97 ? 4.375 -1.419 -10.267 1.00 86.44 97 PRO A CA 1
ATOM 772 C C . PRO A 1 97 ? 2.969 -1.705 -9.725 1.00 86.44 97 PRO A C 1
ATOM 774 O O . PRO A 1 97 ? 2.723 -2.778 -9.184 1.00 86.44 97 PRO A O 1
ATOM 777 N N . ALA A 1 98 ? 2.023 -0.778 -9.918 1.00 87.31 98 ALA A N 1
ATOM 778 C CA . ALA A 1 98 ? 0.634 -0.962 -9.501 1.00 87.31 98 ALA A CA 1
ATOM 779 C C . ALA A 1 98 ? -0.027 -2.143 -10.229 1.00 87.31 98 ALA A C 1
ATOM 781 O O . ALA A 1 98 ? -0.617 -2.999 -9.574 1.00 87.31 98 ALA A O 1
ATOM 782 N N . GLN A 1 99 ? 0.128 -2.241 -11.556 1.00 88.31 99 GLN A N 1
ATOM 783 C CA . GLN A 1 99 ? -0.391 -3.377 -12.327 1.00 88.31 99 GLN A CA 1
ATOM 784 C C . GLN A 1 99 ? 0.235 -4.698 -11.891 1.00 88.31 99 GLN A C 1
ATOM 786 O O . GLN A 1 99 ? -0.479 -5.682 -11.744 1.00 88.31 99 GLN A O 1
ATOM 791 N N . ARG A 1 100 ? 1.535 -4.705 -11.585 1.00 88.12 100 ARG A N 1
ATOM 792 C CA . ARG A 1 100 ? 2.211 -5.887 -11.047 1.00 88.12 100 ARG A CA 1
ATOM 793 C C . ARG A 1 100 ? 1.617 -6.343 -9.720 1.00 88.12 100 ARG A C 1
ATOM 795 O O . ARG A 1 100 ? 1.293 -7.517 -9.572 1.00 88.12 100 ARG A O 1
ATOM 802 N N . ILE A 1 101 ? 1.453 -5.426 -8.767 1.00 90.62 101 ILE A N 1
ATOM 803 C CA . ILE A 1 101 ? 0.839 -5.738 -7.471 1.00 90.62 101 ILE A CA 1
ATOM 804 C C . ILE A 1 101 ? -0.587 -6.255 -7.687 1.00 90.62 101 ILE A C 1
ATOM 806 O O . ILE A 1 101 ? -0.954 -7.284 -7.129 1.00 90.62 101 ILE A O 1
ATOM 810 N N . MET A 1 102 ? -1.362 -5.613 -8.562 1.00 89.38 102 MET A N 1
ATOM 811 C CA . MET A 1 102 ? -2.708 -6.061 -8.922 1.00 89.38 102 MET A CA 1
ATOM 812 C C . MET A 1 102 ? -2.726 -7.448 -9.568 1.00 89.38 102 MET A C 1
ATOM 814 O O . MET A 1 102 ? -3.586 -8.253 -9.231 1.00 89.38 102 MET A O 1
ATOM 818 N N . GLY A 1 103 ? -1.780 -7.756 -10.455 1.00 88.25 103 GLY A N 1
ATOM 819 C CA . GLY A 1 103 ? -1.635 -9.076 -11.063 1.00 88.25 103 GLY A CA 1
ATOM 820 C C . GLY A 1 103 ? -1.353 -10.154 -10.017 1.00 88.25 103 GLY A C 1
ATOM 821 O O . GLY A 1 103 ? -1.957 -11.223 -10.060 1.00 88.25 103 GLY A O 1
ATOM 822 N N . ILE A 1 104 ? -0.509 -9.856 -9.023 1.00 87.94 104 ILE A N 1
ATOM 823 C CA . ILE A 1 104 ? -0.251 -10.760 -7.892 1.00 87.94 104 ILE A CA 1
ATOM 824 C C . ILE A 1 104 ? -1.520 -10.939 -7.043 1.00 87.94 104 ILE A C 1
ATOM 826 O O . ILE A 1 104 ? -1.876 -12.065 -6.703 1.00 87.94 104 ILE A O 1
ATOM 830 N N . ILE A 1 105 ? -2.229 -9.848 -6.736 1.00 87.38 105 ILE A N 1
ATOM 831 C CA . ILE A 1 105 ? -3.470 -9.877 -5.948 1.00 87.38 105 ILE A CA 1
ATOM 832 C C . ILE A 1 105 ? -4.575 -10.657 -6.668 1.00 87.38 105 ILE A C 1
ATOM 834 O O . ILE A 1 105 ? -5.286 -11.420 -6.024 1.00 87.38 105 ILE A O 1
ATOM 838 N N . ASN A 1 106 ? -4.737 -10.484 -7.979 1.00 83.75 106 ASN A N 1
ATOM 839 C CA . ASN A 1 106 ? -5.792 -11.141 -8.752 1.00 83.75 106 ASN A CA 1
ATOM 840 C C . ASN A 1 106 ? -5.495 -12.628 -8.978 1.00 83.75 106 ASN A C 1
ATOM 842 O O . ASN A 1 106 ? -6.409 -13.444 -8.962 1.00 83.75 106 ASN A O 1
ATOM 846 N N . ASN A 1 107 ? -4.220 -13.005 -9.112 1.00 80.50 107 ASN A N 1
ATOM 847 C CA . ASN A 1 107 ? -3.817 -14.411 -9.208 1.00 80.50 107 ASN A CA 1
ATOM 848 C C . ASN A 1 107 ? -3.884 -15.160 -7.866 1.00 80.50 107 ASN A C 1
ATOM 850 O O . ASN A 1 107 ? -3.634 -16.365 -7.830 1.00 80.50 107 ASN A O 1
ATOM 854 N N . ARG A 1 108 ? -4.249 -14.488 -6.764 1.00 65.69 108 ARG A N 1
ATOM 855 C CA . ARG A 1 108 ? -4.387 -15.128 -5.448 1.00 65.69 108 ARG A CA 1
ATOM 856 C C . ARG A 1 108 ? -5.438 -16.230 -5.421 1.00 65.69 108 ARG A C 1
ATOM 858 O O . ARG A 1 108 ? -5.325 -17.106 -4.579 1.00 65.69 108 ARG A O 1
ATOM 865 N N . GLU A 1 109 ? -6.455 -16.198 -6.285 1.00 57.38 109 GLU A N 1
ATOM 866 C CA . GLU A 1 109 ? -7.499 -17.239 -6.299 1.00 57.38 109 GLU A CA 1
ATOM 867 C C . GLU A 1 109 ? -6.920 -18.628 -6.596 1.00 57.38 109 GLU A C 1
ATOM 869 O O . GLU A 1 109 ? -7.485 -19.639 -6.191 1.00 57.38 109 GLU A O 1
ATOM 874 N N . LEU A 1 110 ? -5.749 -18.681 -7.239 1.00 52.09 110 LEU A N 1
ATOM 875 C CA . LEU A 1 110 ? -5.016 -19.918 -7.483 1.00 52.09 110 LEU A CA 1
ATOM 876 C C . LEU A 1 110 ? -4.145 -20.350 -6.292 1.00 52.09 110 LEU A C 1
ATOM 878 O O . LEU A 1 110 ? -3.727 -21.505 -6.253 1.00 52.09 110 LEU A O 1
ATOM 882 N N . SER A 1 111 ? -3.854 -19.456 -5.336 1.00 56.12 111 SER A N 1
ATOM 883 C CA . SER A 1 111 ? -3.025 -19.766 -4.165 1.00 56.12 111 SER A CA 1
ATOM 884 C C . SER A 1 111 ? -3.796 -19.817 -2.843 1.00 56.12 111 SER A C 1
ATOM 886 O O . SER A 1 111 ? -3.425 -20.624 -2.006 1.00 56.12 111 SER A O 1
ATOM 888 N N . SER A 1 112 ? -4.866 -19.038 -2.631 1.00 59.44 112 SER A N 1
ATOM 889 C CA . SER A 1 112 ? -5.667 -18.969 -1.385 1.00 59.44 112 SER A CA 1
ATOM 890 C C . SER A 1 112 ? -4.828 -18.952 -0.099 1.00 59.44 112 SER A C 1
ATOM 892 O O . SER A 1 112 ? -5.179 -19.563 0.907 1.00 59.44 112 SER A O 1
ATOM 894 N N . GLN A 1 113 ? -3.673 -18.287 -0.147 1.00 65.69 113 GLN A N 1
ATOM 895 C CA . GLN A 1 113 ? -2.653 -18.366 0.902 1.00 65.69 113 GLN A CA 1
ATOM 896 C C . GLN A 1 113 ? -2.684 -17.193 1.880 1.00 65.69 113 GLN A C 1
ATOM 898 O O . GLN A 1 113 ? -2.320 -17.367 3.038 1.00 65.69 113 GLN A O 1
ATOM 903 N N . PHE A 1 114 ? -3.113 -16.010 1.433 1.00 75.69 114 PHE A N 1
ATOM 904 C CA . PHE A 1 114 ? -3.015 -14.786 2.226 1.00 75.69 114 PHE A CA 1
ATOM 905 C C . PHE A 1 114 ? -4.290 -13.958 2.131 1.00 75.69 114 PHE A C 1
ATOM 907 O O . PHE A 1 114 ? -4.788 -13.680 1.036 1.00 75.69 114 PHE A O 1
ATOM 914 N N . ALA A 1 115 ? -4.775 -13.521 3.289 1.00 80.31 115 ALA A N 1
ATOM 915 C CA . ALA A 1 115 ? -5.927 -12.648 3.390 1.00 80.31 115 ALA A CA 1
ATOM 916 C C . ALA A 1 115 ? -5.516 -11.210 3.034 1.00 80.31 115 ALA A C 1
ATOM 918 O O . ALA A 1 115 ? -4.595 -10.647 3.634 1.00 80.31 115 ALA A O 1
ATOM 919 N N . ILE A 1 116 ? -6.179 -10.637 2.029 1.00 84.81 116 ILE A N 1
ATOM 920 C CA . ILE A 1 116 ? -5.989 -9.258 1.577 1.00 84.81 116 ILE A CA 1
ATOM 921 C C . ILE A 1 116 ? -7.328 -8.538 1.568 1.00 84.81 116 ILE A C 1
ATOM 923 O O . ILE A 1 116 ? -8.347 -9.092 1.150 1.00 84.81 116 ILE A O 1
ATOM 927 N N . THR A 1 117 ? -7.290 -7.280 1.973 1.00 90.62 117 THR A N 1
ATOM 928 C CA . THR A 1 117 ? -8.492 -6.538 2.323 1.00 90.62 117 THR A CA 1
ATOM 929 C C . THR A 1 117 ? -8.612 -5.292 1.459 1.00 90.62 117 THR A C 1
ATOM 931 O O . THR A 1 117 ? -7.613 -4.661 1.084 1.00 90.62 117 THR A O 1
ATOM 934 N N . ARG A 1 118 ? -9.848 -4.950 1.095 1.00 91.94 118 ARG A N 1
ATOM 935 C CA . ARG A 1 118 ? -10.148 -3.671 0.450 1.00 91.94 118 ARG A CA 1
ATOM 936 C C . ARG A 1 118 ? -10.176 -2.571 1.500 1.00 91.94 118 ARG A C 1
ATOM 938 O O . ARG A 1 118 ? -10.405 -2.824 2.674 1.00 91.94 118 ARG A O 1
ATOM 945 N N . LEU A 1 119 ? -9.956 -1.337 1.077 1.00 90.12 119 LEU A N 1
ATOM 946 C CA . LEU A 1 119 ? -9.889 -0.200 1.981 1.00 90.12 119 LEU A CA 1
ATOM 947 C C . LEU A 1 119 ? -11.165 -0.048 2.818 1.00 90.12 119 LEU A C 1
ATOM 949 O O . LEU A 1 119 ? -11.056 0.184 4.011 1.00 90.12 119 LEU A O 1
ATOM 953 N N . GLY A 1 120 ? -12.346 -0.192 2.212 1.00 89.19 120 GLY A N 1
ATOM 954 C CA . GLY A 1 120 ? -13.628 -0.102 2.918 1.00 89.19 120 GLY A CA 1
ATOM 955 C C . GLY A 1 120 ? -13.718 -1.110 4.057 1.00 89.19 120 GLY A C 1
ATOM 956 O O . GLY A 1 120 ? -13.850 -0.706 5.205 1.00 89.19 120 GLY A O 1
ATOM 957 N N . ASP A 1 121 ? -13.534 -2.391 3.739 1.00 91.00 121 ASP A N 1
ATOM 958 C CA . ASP A 1 121 ? -13.571 -3.475 4.723 1.00 91.00 121 ASP A CA 1
ATOM 959 C C . ASP A 1 121 ? -12.497 -3.277 5.806 1.00 91.00 121 ASP A C 1
ATOM 961 O O . ASP A 1 121 ? -12.747 -3.486 6.986 1.00 91.00 121 ASP A O 1
ATOM 965 N N . PHE A 1 122 ? -11.296 -2.831 5.422 1.00 91.06 122 PHE A N 1
ATOM 966 C CA . PHE A 1 122 ? -10.208 -2.578 6.363 1.00 91.06 122 PHE A CA 1
ATOM 967 C C . PHE A 1 122 ? -10.558 -1.458 7.350 1.00 91.06 122 PHE A C 1
ATOM 969 O O . PHE A 1 122 ? -10.252 -1.580 8.530 1.00 91.06 122 PHE A O 1
ATOM 976 N N . ILE A 1 123 ? -11.210 -0.386 6.887 1.00 88.94 123 ILE A N 1
ATOM 977 C CA . ILE A 1 123 ? -11.701 0.697 7.750 1.00 88.94 123 ILE A CA 1
ATOM 978 C C . ILE A 1 123 ? -12.818 0.180 8.661 1.00 88.94 123 ILE A C 1
ATOM 980 O O . ILE A 1 123 ? -12.765 0.407 9.865 1.00 88.94 123 ILE A O 1
ATOM 984 N N . GLU A 1 124 ? -13.781 -0.565 8.122 1.00 89.06 124 GLU A N 1
ATOM 985 C CA . GLU A 1 124 ? -14.894 -1.124 8.901 1.00 89.06 124 GLU A CA 1
ATOM 986 C C . GLU A 1 124 ? -14.386 -2.031 10.035 1.00 89.06 124 GLU A C 1
ATOM 988 O O . GLU A 1 124 ? -14.797 -1.865 11.181 1.00 89.06 124 GLU A O 1
ATOM 993 N N . MET A 1 125 ? -13.394 -2.892 9.770 1.00 91.00 125 MET A N 1
ATOM 994 C CA . MET A 1 125 ? -12.745 -3.702 10.814 1.00 91.00 125 MET A CA 1
ATOM 995 C C . MET A 1 125 ? -12.082 -2.853 11.903 1.00 91.00 125 MET A C 1
ATOM 997 O O . MET A 1 125 ? -11.992 -3.281 13.045 1.00 91.00 125 MET A O 1
ATOM 1001 N N . THR A 1 126 ? -11.571 -1.663 11.572 1.00 87.50 126 THR A N 1
ATOM 1002 C CA . THR A 1 126 ? -10.903 -0.805 12.568 1.00 87.50 126 THR A CA 1
ATOM 1003 C C . THR A 1 126 ? -11.889 -0.134 13.518 1.00 87.50 126 THR A C 1
ATOM 1005 O O . THR A 1 126 ? -11.503 0.251 14.624 1.00 87.50 126 THR A O 1
ATOM 1008 N N . GLU A 1 127 ? -13.143 -0.005 13.088 1.00 85.94 127 GLU A N 1
ATOM 1009 C CA . GLU A 1 127 ? -14.233 0.608 13.843 1.00 85.94 127 GLU A CA 1
ATOM 1010 C C . GLU A 1 127 ? -15.047 -0.425 14.636 1.00 85.94 127 GLU A C 1
ATOM 1012 O O . GLU A 1 127 ? -15.636 -0.063 15.657 1.00 85.94 127 GLU A O 1
ATOM 1017 N N . ASP A 1 128 ? -15.058 -1.693 14.209 1.00 88.25 128 ASP A N 1
ATOM 1018 C CA . ASP A 1 128 ? -15.830 -2.766 14.841 1.00 88.25 128 ASP A CA 1
ATOM 1019 C C . ASP A 1 128 ? -15.150 -3.314 16.120 1.00 88.25 128 ASP A C 1
ATOM 1021 O O . ASP A 1 128 ? -14.061 -3.904 16.066 1.00 88.25 128 ASP A O 1
ATOM 1025 N N . PRO A 1 129 ? -15.765 -3.151 17.310 1.00 81.19 129 PRO A N 1
ATOM 1026 C CA . PRO A 1 129 ? -15.231 -3.702 18.546 1.00 81.19 129 PRO A CA 1
ATOM 1027 C C . PRO A 1 129 ? -15.244 -5.239 18.536 1.00 81.19 129 PRO A C 1
ATOM 1029 O O . PRO A 1 129 ? -16.272 -5.872 18.763 1.00 81.19 129 PRO A O 1
ATOM 1032 N N . GLY A 1 130 ? -14.062 -5.839 18.390 1.00 83.44 130 GLY A N 1
ATOM 1033 C CA . GLY A 1 130 ? -13.877 -7.295 18.437 1.00 83.44 130 GLY A CA 1
ATOM 1034 C C . GLY A 1 130 ? -13.458 -7.917 17.109 1.00 83.44 130 GLY A C 1
ATOM 1035 O O . GLY A 1 130 ? -13.340 -9.139 17.043 1.00 83.44 130 GLY A O 1
ATOM 1036 N N . VAL A 1 131 ? -13.214 -7.094 16.085 1.00 88.75 131 VAL A N 1
ATOM 1037 C CA . VAL A 1 131 ? -12.580 -7.522 14.839 1.00 88.75 131 VAL A CA 1
ATOM 1038 C C . VAL A 1 131 ? -11.212 -6.863 14.718 1.00 88.75 131 VAL A C 1
ATOM 1040 O O . VAL A 1 131 ? -11.068 -5.644 14.755 1.00 88.75 131 VAL A O 1
ATOM 1043 N N . GLU A 1 132 ? -10.173 -7.676 14.586 1.00 90.56 132 GLU A N 1
ATOM 1044 C CA . GLU A 1 132 ? -8.827 -7.196 14.314 1.00 90.56 132 GLU A CA 1
ATOM 1045 C C . GLU A 1 132 ? -8.635 -6.986 12.807 1.00 90.56 132 GLU A C 1
ATOM 1047 O O . GLU A 1 132 ? -8.774 -7.939 12.034 1.00 90.56 132 GLU A O 1
ATOM 1052 N N . PRO A 1 133 ? -8.257 -5.774 12.361 1.00 92.69 133 PRO A N 1
ATOM 1053 C CA . PRO A 1 133 ? -8.000 -5.533 10.951 1.00 92.69 133 PRO A CA 1
ATOM 1054 C C . PRO A 1 133 ? -6.803 -6.344 10.478 1.00 92.69 133 PRO A C 1
ATOM 1056 O O . PRO A 1 133 ? -5.794 -6.481 11.175 1.00 92.69 133 PRO A O 1
ATOM 1059 N N . PHE A 1 134 ? -6.871 -6.828 9.248 1.00 93.25 134 PHE A N 1
ATOM 1060 C CA . PHE A 1 134 ? -5.763 -7.536 8.631 1.00 93.25 134 PHE A CA 1
ATOM 1061 C C . PHE A 1 134 ? -5.648 -7.187 7.154 1.00 93.25 134 PHE A C 1
ATOM 1063 O O . PHE A 1 134 ? -6.609 -6.744 6.527 1.00 93.25 134 PHE A O 1
ATOM 1070 N N . THR A 1 135 ? -4.464 -7.380 6.581 1.00 93.69 135 THR A N 1
ATOM 1071 C CA . THR A 1 135 ? -4.274 -7.355 5.127 1.00 93.69 135 THR A CA 1
ATOM 1072 C C . THR A 1 135 ? -2.991 -8.074 4.713 1.00 93.69 135 THR A C 1
ATOM 1074 O O . THR A 1 135 ? -2.219 -8.496 5.564 1.00 93.69 135 THR A O 1
ATOM 1077 N N . ALA A 1 136 ? -2.713 -8.214 3.419 1.00 92.88 136 ALA A N 1
ATOM 1078 C CA . ALA A 1 136 ? -1.536 -8.927 2.946 1.00 92.88 136 ALA A CA 1
ATOM 1079 C C . ALA A 1 136 ? -0.235 -8.122 3.096 1.00 92.88 136 ALA A C 1
ATOM 1081 O O . ALA A 1 136 ? -0.216 -6.886 3.050 1.00 92.88 136 ALA A O 1
ATOM 1082 N N . ILE A 1 137 ? 0.866 -8.859 3.231 1.00 93.25 137 ILE A N 1
ATOM 1083 C CA . ILE A 1 137 ? 2.232 -8.339 3.240 1.00 93.25 137 ILE A CA 1
ATOM 1084 C C . ILE A 1 137 ? 2.856 -8.526 1.873 1.00 93.25 137 ILE A C 1
ATOM 1086 O O . ILE A 1 137 ? 2.749 -9.599 1.282 1.00 93.25 137 ILE A O 1
ATOM 1090 N N . ILE A 1 138 ? 3.540 -7.487 1.409 1.00 93.44 138 ILE A N 1
ATOM 1091 C CA . ILE A 1 138 ? 4.326 -7.495 0.188 1.00 93.44 138 ILE A CA 1
ATOM 1092 C C . ILE A 1 138 ? 5.808 -7.279 0.494 1.00 93.44 138 ILE A C 1
ATOM 1094 O O . ILE A 1 138 ? 6.175 -6.420 1.299 1.00 93.44 138 ILE A O 1
ATOM 1098 N N . GLU A 1 139 ? 6.659 -8.059 -0.164 1.00 93.50 139 GLU A N 1
ATOM 1099 C CA . GLU A 1 139 ? 8.107 -8.050 0.036 1.00 93.50 139 GLU A CA 1
ATOM 1100 C C . GLU A 1 139 ? 8.859 -8.124 -1.285 1.00 93.50 139 GLU A C 1
ATOM 1102 O O . GLU A 1 139 ? 8.401 -8.737 -2.254 1.00 93.50 139 GLU A O 1
ATOM 1107 N N . MET A 1 140 ? 10.049 -7.527 -1.288 1.00 93.19 140 MET A N 1
ATOM 1108 C CA . MET A 1 140 ? 11.047 -7.768 -2.318 1.00 93.19 140 MET A CA 1
ATOM 1109 C C . MET A 1 140 ? 11.784 -9.072 -2.015 1.00 93.19 140 MET A C 1
ATOM 1111 O O . MET A 1 140 ? 12.283 -9.261 -0.908 1.00 93.19 140 MET A O 1
ATOM 1115 N N . ILE A 1 141 ? 11.888 -9.949 -3.007 1.00 91.88 141 ILE A N 1
ATOM 1116 C CA . ILE A 1 141 ? 12.602 -11.223 -2.907 1.00 91.88 141 ILE A CA 1
ATOM 1117 C C . ILE A 1 141 ? 13.660 -11.328 -4.010 1.00 91.88 141 ILE A C 1
ATOM 1119 O O . ILE A 1 141 ? 13.488 -10.723 -5.068 1.00 91.88 141 ILE A O 1
ATOM 1123 N N . PRO A 1 142 ? 14.751 -12.084 -3.814 1.00 90.31 142 PRO A N 1
ATOM 1124 C CA . PRO A 1 142 ? 15.679 -12.391 -4.899 1.00 90.31 142 PRO A CA 1
ATOM 1125 C C . PRO A 1 142 ? 14.955 -13.085 -6.057 1.00 90.31 142 PRO A C 1
ATOM 1127 O O . PRO A 1 142 ? 14.174 -14.012 -5.831 1.00 90.31 142 PRO A O 1
ATOM 1130 N N . ASN A 1 143 ? 15.223 -12.656 -7.289 1.00 87.12 143 ASN A N 1
ATOM 1131 C CA . ASN A 1 143 ? 14.681 -13.310 -8.475 1.00 87.12 143 ASN A CA 1
ATOM 1132 C C . ASN A 1 143 ? 15.540 -14.536 -8.822 1.00 87.12 143 ASN A C 1
ATOM 1134 O O . ASN A 1 143 ? 16.734 -14.425 -9.104 1.00 87.12 143 ASN A O 1
ATOM 1138 N N . THR A 1 144 ? 14.932 -15.720 -8.804 1.00 83.06 144 THR A N 1
ATOM 1139 C CA . THR A 1 144 ? 15.606 -16.988 -9.123 1.00 83.06 144 THR A CA 1
ATOM 1140 C C . THR A 1 144 ? 15.705 -17.254 -10.624 1.00 83.06 144 THR A C 1
ATOM 1142 O O . THR A 1 144 ? 16.498 -18.096 -11.038 1.00 83.06 144 THR A O 1
ATOM 1145 N N . ALA A 1 145 ? 14.937 -16.531 -11.443 1.00 77.12 145 ALA A N 1
ATOM 1146 C CA . ALA A 1 145 ? 14.976 -16.597 -12.899 1.00 77.12 145 ALA A CA 1
ATOM 1147 C C . ALA A 1 145 ? 16.097 -15.737 -13.504 1.00 77.12 145 ALA A C 1
ATOM 1149 O O . ALA A 1 145 ? 16.227 -15.693 -14.728 1.00 77.12 145 ALA A O 1
ATOM 1150 N N . VAL A 1 146 ? 16.925 -15.078 -12.679 1.00 73.62 146 VAL A N 1
ATOM 1151 C CA . VAL A 1 146 ? 18.105 -14.335 -13.143 1.00 73.62 146 VAL A CA 1
ATOM 1152 C C . VAL A 1 146 ? 19.031 -15.287 -13.885 1.00 73.62 146 VAL A C 1
ATOM 1154 O O . VAL A 1 146 ? 19.805 -16.049 -13.309 1.00 73.62 146 VAL A O 1
ATOM 1157 N N . SER A 1 147 ? 18.926 -15.244 -15.206 1.00 65.25 147 SER A N 1
ATOM 1158 C CA . SER A 1 147 ? 19.730 -16.068 -16.083 1.00 65.25 147 SER A CA 1
ATOM 1159 C C . SER A 1 147 ? 21.165 -15.547 -16.103 1.00 65.25 147 SER A C 1
ATOM 1161 O O . SER A 1 147 ? 21.417 -14.381 -16.407 1.00 65.25 147 SER A O 1
ATOM 1163 N N . HIS A 1 148 ? 22.123 -16.434 -15.833 1.00 61.47 148 HIS A N 1
ATOM 1164 C CA . HIS A 1 148 ? 23.544 -16.186 -16.098 1.00 61.47 148 HIS A CA 1
ATOM 1165 C C . HIS A 1 148 ? 23.897 -16.328 -17.590 1.00 61.47 148 HIS A C 1
ATOM 1167 O O . HIS A 1 148 ? 25.057 -16.158 -17.971 1.00 61.47 148 HIS A O 1
ATOM 1173 N N . VAL A 1 149 ? 22.924 -16.673 -18.441 1.00 57.44 149 VAL A N 1
ATOM 1174 C CA . VAL A 1 149 ? 23.134 -16.854 -19.877 1.00 57.44 149 VAL A CA 1
ATOM 1175 C C . VAL A 1 149 ? 23.237 -15.484 -20.542 1.00 57.44 149 VAL A C 1
ATOM 1177 O O . VAL A 1 149 ? 22.432 -14.588 -20.284 1.00 57.44 149 VAL A O 1
ATOM 1180 N N . ALA A 1 150 ? 24.251 -15.320 -21.393 1.00 54.00 150 ALA A N 1
ATOM 1181 C CA . ALA A 1 150 ? 24.530 -14.066 -22.077 1.00 54.00 150 ALA A CA 1
ATOM 1182 C C . ALA A 1 150 ? 23.286 -13.527 -22.805 1.00 54.00 150 ALA A C 1
ATOM 1184 O O . ALA A 1 150 ? 22.562 -14.261 -23.484 1.00 54.00 150 ALA A O 1
ATOM 1185 N N . PHE A 1 151 ? 23.062 -12.221 -22.648 1.00 59.69 151 PHE A N 1
ATOM 1186 C CA . PHE A 1 151 ? 22.011 -11.469 -23.323 1.00 59.69 151 PHE A CA 1
ATOM 1187 C C . PHE A 1 151 ? 22.007 -11.774 -24.828 1.00 59.69 151 PHE A C 1
ATOM 1189 O O . PHE A 1 151 ? 23.024 -11.598 -25.502 1.00 59.69 151 PHE A O 1
ATOM 1196 N N . HIS A 1 152 ? 20.863 -12.214 -25.352 1.00 59.62 152 HIS A N 1
ATOM 1197 C CA . HIS A 1 152 ? 20.676 -12.398 -26.788 1.00 59.62 152 HIS A CA 1
ATOM 1198 C C . HIS A 1 152 ? 20.237 -11.064 -27.406 1.00 59.62 152 HIS A C 1
ATOM 1200 O O . HIS A 1 152 ? 19.201 -10.527 -27.002 1.00 59.62 152 HIS A O 1
ATOM 1206 N N . PRO A 1 153 ? 20.970 -10.518 -28.393 1.00 54.44 153 PRO A N 1
ATOM 1207 C CA . PRO A 1 153 ? 20.534 -9.323 -29.104 1.00 54.44 153 PRO A CA 1
ATOM 1208 C C . PRO A 1 153 ? 19.163 -9.566 -29.756 1.00 54.44 153 PRO A C 1
ATOM 1210 O O . PRO A 1 153 ? 19.037 -10.424 -30.624 1.00 54.44 153 PRO A O 1
ATOM 1213 N N . GLY A 1 154 ? 18.136 -8.829 -29.317 1.00 62.78 154 GLY A N 1
ATOM 1214 C CA . GLY A 1 154 ? 16.754 -8.950 -29.809 1.00 62.78 154 GLY A CA 1
ATOM 1215 C C . GLY A 1 154 ? 15.810 -9.797 -28.942 1.00 62.78 154 GLY A C 1
ATOM 1216 O O . GLY A 1 154 ? 14.621 -9.850 -29.244 1.00 62.78 154 GLY A O 1
ATOM 1217 N N . GLY A 1 155 ? 16.307 -10.424 -27.869 1.00 65.19 155 GLY A N 1
ATOM 1218 C CA . GLY A 1 155 ? 15.475 -11.068 -26.848 1.00 65.19 155 GLY A CA 1
ATOM 1219 C C . GLY A 1 155 ? 14.972 -10.085 -25.780 1.00 65.19 155 GLY A C 1
ATOM 1220 O O . GLY A 1 155 ? 15.366 -8.911 -25.785 1.00 65.19 155 GLY A O 1
ATOM 1221 N N . PRO A 1 156 ? 14.123 -10.547 -24.842 1.00 62.62 156 PRO A N 1
ATOM 1222 C CA . PRO A 1 156 ? 13.801 -9.782 -23.643 1.00 62.62 156 PRO A CA 1
ATOM 1223 C C . PRO A 1 156 ? 15.088 -9.354 -22.923 1.00 62.62 156 PRO A C 1
ATOM 1225 O O . PRO A 1 156 ? 16.120 -10.024 -23.014 1.00 62.62 156 PRO A O 1
ATOM 1228 N N . GLY A 1 157 ? 15.045 -8.207 -22.241 1.00 65.44 157 GLY A N 1
ATOM 1229 C CA . GLY A 1 157 ? 16.173 -7.708 -21.451 1.00 65.44 157 GLY A CA 1
ATOM 1230 C C . GLY A 1 157 ? 16.660 -8.722 -20.404 1.00 65.44 157 GLY A C 1
ATOM 1231 O O . GLY A 1 157 ? 16.013 -9.742 -20.174 1.00 65.44 157 GLY A O 1
ATOM 1232 N N . PRO A 1 158 ? 17.791 -8.460 -19.729 1.00 72.44 158 PRO A N 1
ATOM 1233 C CA . PRO A 1 158 ? 18.171 -9.269 -18.576 1.00 72.44 158 PRO A CA 1
ATOM 1234 C C . PRO A 1 158 ? 17.053 -9.254 -17.521 1.00 72.44 158 PRO A C 1
ATOM 1236 O O . PRO A 1 158 ? 16.410 -8.224 -17.296 1.00 72.44 158 PRO A O 1
ATOM 1239 N N . GLU A 1 159 ? 16.827 -10.402 -16.887 1.00 78.94 159 GLU A N 1
ATOM 1240 C CA . GLU A 1 159 ? 15.883 -10.526 -15.776 1.00 78.94 159 GLU A CA 1
ATOM 1241 C C . GLU A 1 159 ? 16.322 -9.636 -14.601 1.00 78.94 159 GLU A C 1
ATOM 1243 O O . GLU A 1 159 ? 17.525 -9.521 -14.322 1.00 78.94 159 GLU A O 1
ATOM 1248 N N . PRO A 1 160 ? 15.382 -8.960 -13.917 1.00 82.50 160 PRO A N 1
ATOM 1249 C CA . PRO A 1 160 ? 15.716 -8.101 -12.795 1.00 82.50 160 PRO A CA 1
ATOM 1250 C C . PRO A 1 160 ? 16.260 -8.940 -11.633 1.00 82.50 160 PRO A C 1
ATOM 1252 O O . PRO A 1 160 ? 15.789 -10.051 -11.425 1.00 82.50 160 PRO A O 1
ATOM 1255 N N . PRO A 1 161 ? 17.205 -8.425 -10.827 1.00 84.81 161 PRO A N 1
ATOM 1256 C CA . PRO A 1 161 ? 17.794 -9.183 -9.717 1.00 84.81 161 PRO A CA 1
ATOM 1257 C C . PRO A 1 161 ? 16.805 -9.499 -8.586 1.00 84.81 161 PRO A C 1
ATOM 1259 O O . PRO A 1 161 ? 17.059 -10.381 -7.767 1.00 84.81 161 PRO A O 1
ATOM 1262 N N . TYR A 1 162 ? 15.686 -8.778 -8.540 1.00 89.50 162 TYR A N 1
ATOM 1263 C CA . TYR A 1 162 ? 14.663 -8.909 -7.518 1.00 89.50 162 TYR A CA 1
ATOM 1264 C C . TYR A 1 162 ? 13.280 -9.011 -8.145 1.00 89.50 162 TYR A C 1
ATOM 1266 O O . TYR A 1 162 ? 13.020 -8.435 -9.202 1.00 89.50 162 TYR A O 1
ATOM 1274 N N . ASP A 1 163 ? 12.396 -9.691 -7.431 1.00 89.38 163 ASP A N 1
ATOM 1275 C CA . ASP A 1 163 ? 10.968 -9.764 -7.672 1.00 89.38 163 ASP A CA 1
ATOM 1276 C C . ASP A 1 163 ? 10.185 -9.265 -6.459 1.00 89.38 163 ASP A C 1
ATOM 1278 O O . ASP A 1 163 ? 10.742 -8.962 -5.405 1.00 89.38 163 ASP A O 1
ATOM 1282 N N . ILE A 1 164 ? 8.870 -9.164 -6.622 1.00 90.62 164 ILE A N 1
ATOM 1283 C CA . ILE A 1 164 ? 7.934 -8.806 -5.561 1.00 90.62 164 ILE A CA 1
ATOM 1284 C C . ILE A 1 164 ? 6.992 -9.985 -5.324 1.00 90.62 164 ILE A C 1
ATOM 1286 O O . ILE A 1 164 ? 6.489 -10.568 -6.288 1.00 90.62 164 ILE A O 1
ATOM 1290 N N . LYS A 1 165 ? 6.726 -10.313 -4.057 1.00 89.19 165 LYS A N 1
ATOM 1291 C CA . LYS A 1 165 ? 5.868 -11.433 -3.653 1.00 89.19 165 LYS A CA 1
ATOM 1292 C C . LYS A 1 165 ? 4.967 -11.057 -2.469 1.00 89.19 165 LYS A C 1
ATOM 1294 O O . LYS A 1 165 ? 5.356 -10.245 -1.634 1.00 89.19 165 LYS A O 1
ATOM 1299 N N . LEU A 1 166 ? 3.783 -11.676 -2.390 1.00 90.00 166 LEU A N 1
ATOM 1300 C CA . LEU A 1 166 ? 2.978 -11.698 -1.163 1.00 90.00 166 LEU A CA 1
ATOM 1301 C C . LEU A 1 166 ? 3.489 -12.787 -0.213 1.00 90.00 166 LEU A C 1
ATOM 1303 O O . LEU A 1 166 ? 3.638 -13.940 -0.625 1.00 90.00 166 LEU A O 1
ATOM 1307 N N . THR A 1 167 ? 3.782 -12.426 1.032 1.00 88.69 167 THR A N 1
ATOM 1308 C CA . THR A 1 167 ? 4.526 -13.291 1.969 1.00 88.69 167 THR A CA 1
ATOM 1309 C C . THR A 1 167 ? 3.788 -13.621 3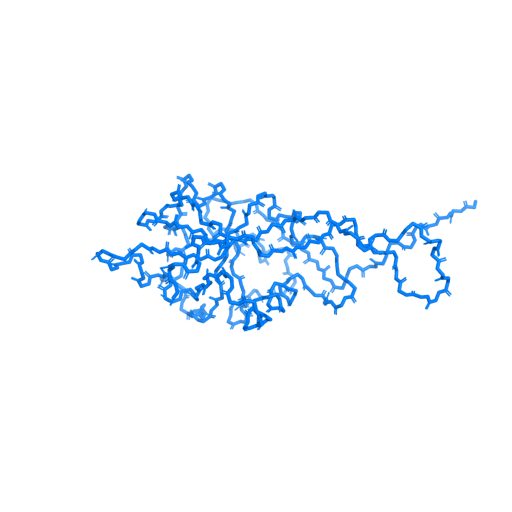.261 1.00 88.69 167 THR A C 1
ATOM 1311 O O . THR A 1 167 ? 4.251 -14.479 4.009 1.00 88.69 167 THR A O 1
ATOM 1314 N N . GLY A 1 168 ? 2.662 -12.971 3.543 1.00 89.25 168 GLY A N 1
ATOM 1315 C CA . GLY A 1 168 ? 1.933 -13.175 4.791 1.00 89.25 168 GLY A CA 1
ATOM 1316 C C . GLY A 1 168 ? 0.699 -12.295 4.910 1.00 89.25 168 GLY A C 1
ATOM 1317 O O . GLY A 1 168 ? 0.388 -11.512 4.010 1.00 89.25 168 GLY A O 1
ATOM 1318 N N . THR A 1 169 ? 0.042 -12.389 6.062 1.00 91.94 169 THR A N 1
ATOM 1319 C CA . THR A 1 169 ? -1.065 -11.511 6.453 1.00 91.94 169 THR A CA 1
ATOM 1320 C C . THR A 1 169 ? -0.641 -10.670 7.654 1.00 91.94 169 THR A C 1
ATOM 1322 O O . THR A 1 169 ? -0.380 -11.189 8.731 1.00 91.94 169 THR A O 1
ATOM 1325 N N . ALA A 1 170 ? -0.541 -9.360 7.464 1.00 93.81 170 ALA A N 1
ATOM 1326 C CA . ALA A 1 170 ? -0.375 -8.364 8.509 1.00 93.81 170 ALA A CA 1
ATOM 1327 C C . ALA A 1 170 ? -1.639 -8.289 9.367 1.00 93.81 170 ALA A C 1
ATOM 1329 O O . ALA A 1 170 ? -2.731 -8.137 8.828 1.00 93.81 170 ALA A O 1
ATOM 1330 N N . VAL A 1 171 ? -1.475 -8.339 10.687 1.00 94.12 171 VAL A N 1
ATOM 1331 C CA . VAL A 1 171 ? -2.569 -8.257 11.660 1.00 94.12 171 VAL A CA 1
ATOM 1332 C C . VAL A 1 171 ? -2.379 -7.025 12.529 1.00 94.12 171 VAL A C 1
ATOM 1334 O O . VAL A 1 171 ? -1.301 -6.781 13.089 1.00 94.12 171 VAL A O 1
ATOM 1337 N N . PHE A 1 172 ? -3.441 -6.246 12.648 1.00 94.00 172 PHE A N 1
ATOM 1338 C CA . PHE A 1 172 ? -3.482 -4.997 13.378 1.00 94.00 172 PHE A CA 1
ATOM 1339 C C . PHE A 1 172 ? -4.219 -5.194 14.697 1.00 94.00 172 PHE A C 1
ATOM 1341 O O . PHE A 1 172 ? -5.169 -5.960 14.806 1.00 94.00 172 PHE A O 1
ATOM 1348 N N . ARG A 1 173 ? -3.776 -4.473 15.722 1.00 90.69 173 ARG A N 1
ATOM 1349 C CA . ARG A 1 173 ? -4.526 -4.292 16.959 1.00 90.69 173 ARG A CA 1
ATOM 1350 C C . ARG A 1 173 ? -5.057 -2.872 16.945 1.00 90.69 173 ARG A C 1
ATOM 1352 O O . ARG A 1 173 ? -4.271 -1.935 17.102 1.00 90.69 173 ARG A O 1
ATOM 1359 N N . ARG A 1 174 ? -6.372 -2.731 16.768 1.00 86.00 174 ARG A N 1
ATOM 1360 C CA . ARG A 1 174 ? -7.013 -1.448 16.452 1.00 86.00 174 ARG A CA 1
ATOM 1361 C C . ARG A 1 174 ? -6.370 -0.845 15.202 1.00 86.00 174 ARG A C 1
ATOM 1363 O O . ARG A 1 174 ? -6.478 -1.401 14.121 1.00 86.00 174 ARG A O 1
ATOM 1370 N N . ASP A 1 175 ? -5.631 0.238 15.361 1.00 87.50 175 ASP A N 1
ATOM 1371 C CA . ASP A 1 175 ? -5.080 1.049 14.289 1.00 87.50 175 ASP A CA 1
ATOM 1372 C C . ASP A 1 175 ? -3.588 0.781 14.016 1.00 87.50 175 ASP A C 1
ATOM 1374 O O . ASP A 1 175 ? -3.013 1.379 13.105 1.00 87.50 175 ASP A O 1
ATOM 1378 N N . LYS A 1 176 ? -2.934 -0.109 14.779 1.00 93.69 176 LYS A N 1
ATOM 1379 C CA . LYS A 1 176 ? -1.486 -0.363 14.676 1.00 93.69 176 LYS A CA 1
ATOM 1380 C C . LYS A 1 176 ? -1.151 -1.803 14.344 1.00 93.69 176 LYS A C 1
ATOM 1382 O O . LYS A 1 176 ? -1.749 -2.733 14.876 1.00 93.69 176 LYS A O 1
ATOM 1387 N N . LEU A 1 177 ? -0.126 -1.986 13.516 1.00 95.12 177 LEU A N 1
ATOM 1388 C CA . LEU A 1 177 ? 0.385 -3.301 13.152 1.00 95.12 177 LEU A CA 1
ATOM 1389 C C . LEU A 1 177 ? 0.964 -4.006 14.384 1.00 95.12 177 LEU A C 1
ATOM 1391 O O . LEU A 1 177 ? 1.991 -3.590 14.929 1.00 95.12 177 LEU A O 1
ATOM 1395 N N . ALA A 1 178 ? 0.324 -5.100 14.790 1.00 94.38 178 ALA A N 1
ATOM 1396 C CA . ALA A 1 178 ? 0.750 -5.910 15.923 1.00 94.38 178 ALA A CA 1
ATOM 1397 C C . ALA A 1 178 ? 1.765 -6.969 15.481 1.00 94.38 178 ALA A C 1
ATOM 1399 O O . ALA A 1 178 ? 2.818 -7.130 16.099 1.00 94.38 178 ALA A O 1
ATOM 1400 N N . GLY A 1 179 ? 1.497 -7.636 14.363 1.00 93.38 179 GLY A N 1
ATOM 1401 C CA . GLY A 1 179 ? 2.330 -8.719 13.867 1.00 93.38 179 GLY A CA 1
ATOM 1402 C C . GLY A 1 179 ? 1.879 -9.194 12.500 1.00 93.38 179 GLY A C 1
ATOM 1403 O O . GLY A 1 179 ? 1.212 -8.471 11.761 1.00 93.38 179 GLY A O 1
ATOM 1404 N N . TRP A 1 180 ? 2.268 -10.411 12.161 1.00 90.56 180 TRP A N 1
ATOM 1405 C CA . TRP A 1 180 ? 1.873 -11.044 10.920 1.00 90.56 180 TRP A CA 1
ATOM 1406 C C . TRP A 1 180 ? 1.773 -12.541 11.097 1.00 90.56 180 TRP A C 1
ATOM 1408 O O . TRP A 1 180 ? 2.420 -13.111 11.972 1.00 90.56 180 TRP A O 1
ATOM 1418 N N . LEU A 1 181 ? 0.989 -13.133 10.216 1.00 88.31 181 LEU A N 1
ATOM 1419 C CA . LEU A 1 181 ? 0.788 -14.556 10.105 1.00 88.31 181 LEU A CA 1
ATOM 1420 C C . LEU A 1 181 ? 1.490 -15.050 8.852 1.00 88.31 181 LEU A C 1
ATOM 1422 O O . LEU A 1 181 ? 1.441 -14.399 7.798 1.00 88.31 181 LEU A O 1
ATOM 1426 N N . ASP A 1 182 ? 2.165 -16.182 8.992 1.00 83.62 182 ASP A N 1
ATOM 1427 C CA . ASP A 1 182 ? 2.715 -16.895 7.849 1.00 83.62 182 ASP A CA 1
ATOM 1428 C C . ASP A 1 182 ? 1.604 -17.567 7.022 1.00 83.62 182 ASP A C 1
ATOM 1430 O O . ASP A 1 182 ? 0.416 -17.479 7.326 1.00 83.62 182 ASP A O 1
ATOM 1434 N N . GLU A 1 183 ? 1.982 -18.243 5.941 1.00 77.69 183 GLU A N 1
ATOM 1435 C CA . GLU A 1 183 ? 1.034 -18.925 5.056 1.00 77.69 183 GLU A CA 1
ATOM 1436 C C . GLU A 1 183 ? 0.158 -19.964 5.775 1.00 77.69 183 GLU A C 1
ATOM 1438 O O . GLU A 1 183 ? -1.013 -20.142 5.439 1.00 77.69 183 GLU A O 1
ATOM 1443 N N . ARG A 1 184 ? 0.716 -20.687 6.750 1.00 78.38 184 ARG A N 1
ATOM 1444 C CA . ARG A 1 184 ? -0.022 -21.729 7.468 1.00 78.38 184 ARG A CA 1
ATOM 1445 C C . ARG A 1 184 ? -1.020 -21.115 8.432 1.00 78.38 184 ARG A C 1
ATOM 1447 O O . ARG A 1 184 ? -2.143 -21.601 8.527 1.00 78.38 184 ARG A O 1
ATOM 1454 N N . GLU A 1 185 ? -0.597 -20.086 9.148 1.00 80.25 185 GLU A N 1
ATOM 1455 C CA . GLU A 1 185 ? -1.422 -19.371 10.112 1.00 80.25 185 GLU A CA 1
ATOM 1456 C C . GLU A 1 185 ? -2.529 -18.570 9.412 1.00 80.25 185 GLU A C 1
ATOM 1458 O O . GLU A 1 185 ? -3.677 -18.595 9.852 1.00 80.25 185 GLU A O 1
ATOM 1463 N N . ALA A 1 186 ? -2.220 -17.932 8.278 1.00 75.12 186 ALA A N 1
ATOM 1464 C CA . ALA A 1 186 ? -3.171 -17.137 7.504 1.00 75.12 186 ALA A CA 1
ATOM 1465 C C . ALA A 1 186 ? -4.326 -17.974 6.931 1.00 75.12 186 ALA A C 1
ATOM 1467 O O . ALA A 1 186 ? -5.446 -17.478 6.843 1.00 75.12 186 ALA A O 1
ATOM 1468 N N . ARG A 1 187 ? -4.102 -19.257 6.607 1.00 73.44 187 ARG A N 1
ATOM 1469 C CA . ARG A 1 187 ? -5.190 -20.173 6.215 1.00 73.44 187 ARG A CA 1
ATOM 1470 C C . ARG A 1 187 ? -6.198 -20.433 7.332 1.00 73.44 187 ARG A C 1
ATOM 1472 O O . ARG A 1 187 ? -7.324 -20.783 7.027 1.00 73.44 187 ARG A O 1
ATOM 1479 N N . GLY A 1 188 ? -5.809 -20.288 8.599 1.00 71.56 188 GLY A N 1
ATOM 1480 C CA . GLY A 1 188 ? -6.727 -20.431 9.731 1.00 71.56 188 GLY A CA 1
ATOM 1481 C C . GLY A 1 188 ? -7.663 -19.234 9.929 1.00 71.56 188 GLY A C 1
ATOM 1482 O O . GLY A 1 188 ? -8.594 -19.337 10.721 1.00 71.56 188 GLY A O 1
ATOM 1483 N N . LEU A 1 189 ? -7.411 -18.111 9.241 1.00 69.75 189 LEU A N 1
ATOM 1484 C CA . LEU A 1 189 ? -8.268 -16.920 9.255 1.00 69.75 189 LEU A CA 1
ATOM 1485 C C . LEU A 1 189 ? -9.350 -16.919 8.161 1.00 69.75 189 LEU A C 1
ATOM 1487 O O . LEU A 1 189 ? -10.262 -16.098 8.241 1.00 69.75 189 LEU A O 1
ATOM 1491 N N . MET A 1 190 ? -9.212 -17.759 7.129 1.00 61.78 190 MET A N 1
ATOM 1492 C CA . MET A 1 190 ? -10.103 -17.824 5.958 1.00 61.78 190 MET A CA 1
ATOM 1493 C C . MET A 1 190 ? -11.077 -18.992 6.069 1.00 61.78 190 MET A C 1
ATOM 1495 O O . MET A 1 190 ? -12.234 -18.811 5.631 1.00 61.78 190 MET A O 1
#

Sequence (190 aa):
MGGGRGGGRKPYRNVDVEAETVFDAIRKLSMETPRRLFFAHNQVIVLSEKLAREKGIPPLLDFFDRNPQIRRDTWVVVARGNVKEIMDVPSQLEVTPAQRIMGIINNRELSSQFAITRLGDFIEMTEDPGVEPFTAIIEMIPNTAVSHVAFHPGGPGPEPPYDIKLTGTAVFRRDKLAGWLDEREARGLM

Secondary structure (DSSP, 8-state):
-------PPPSS-------SSHHHHHHHHHHH-SS---GGG--EEEEEHHHHHHT-SHHHHHHHHT-TTS-TT-EEEEEES-HHHHHH---SS-SSHHHHHHHHHHGGGGT--S--EEHHHHHHHHHSTT---EEEEEEEEE-TT---SPPPTTSPPPPPSEEEEEEEEEEEETTEEEEEE-HHHHGGG-

Organism: NCBI:txid29376

InterPro domains:
  IPR008844 Spore germination GerAC-like [PTHR35789] (6-189)
  IPR057336 Spore germination protein, N-terminal domain [PF25198] (3-139)

Radius of gyration: 18.43 Å; chains: 1; bounding box: 50×43×48 Å

Foldseek 3Di:
DDDDPCPPDQLDDDDFDDDPAPVVRQVVVVVVDPDRDQQLPAAEDEAELCCQAPVFCPSVVVVCVPDVSHDQQHWYEYEYPDPVVQQVQDDLPDRGSSVVVVVQVVCCVVVVQEATHGNNVQVVQLVDPPRWRKHWYKYKDADPPQDPDDDDVPDGDGHTRIDMHTFWMFTHDRRHTPDTDGRVRRSVVD